Protein AF-A0A8C5LNJ8-F1 (afdb_monomer_lite)

Organism: NCBI:txid445787

Sequence (240 aa):
MEKDNDSFEIKPPVFTDPGDALIDHVSMTWKVVSGVGAGLENLGNTCYLNSTLQCLTYTPPLANYFRSKQHSQYCLQKDFCMLCLMQDHVLKTLTNSGKVIKPIHMLRQLKKIASHFTPGCQEDAHEFLRYTMEAMQTACMNGRDTLLKKIPRIKCKDTSDTLVKALELYTKPEILSGDNAYMCSSCNMKVTASKGLSIDSASNILTLCLSRFDIFTGGKVTKQGEGNQRQNMGEKTRLW

Foldseek 3Di:
DDDDPPPPPPDPDPPPDPVVVVVVPQDQDAPDDAAQFAQEDDPAQCVLVRVLLSVQLPRRSLVVVLVVCVCVVPQPDDPDALSVLSSVSSVNRRVHHPHYDYSVSCLVCVCVLPVPDDPNDHDHSVVSNLSSVQRNVCSVVVNDDDPSVPPDPDDQPDDDLDPVVVVVSQQDWDWQDDPRFDQDPVVRDGDIDTDGDDDPDDDSDDDDDDPQADPVPRDGNPDDRPPPPDPDDDDDDDDD

Secondary structure (DSSP, 8-state):
----------PPP----TTHHHHTT--SS-SS--S---EE---SSTHHHHHHHHHHHT-HHHHHHHHH-HHHHH---SS--HHHHHHHHHHHHHHSTT-EE--HHHHHTHHHH-TT--TTS---HHHHHHHHHHHHHHHHTTTPPPGGGG---PPP-S--SSHHHHHHHHHSPEEE-GGG-EEETTTTEEE-EEE----SS--SS-------B-TTT--B-------------S------

InterPro domains:
  IPR001394 Peptidase C19, ubiquitin carboxyl-terminal hydrolase [PF00443] (38-217)
  IPR018200 Ubiquitin specific protease, conserved site [PS00972] (39-54)
  IPR028889 Ubiquitin specific protease UPS, catalytic domain [PS50235] (38-240)
  IPR038765 Papain-like cysteine peptidase superfamily [SSF54001] (28-220)
  IPR050164 Ubiquitin carboxyl-terminal hydrolases [PTHR24006] (34-223)

Structure (mmCIF, N/CA/C/O backbone):
data_AF-A0A8C5LNJ8-F1
#
_entry.id   AF-A0A8C5LNJ8-F1
#
loop_
_atom_site.group_PDB
_atom_site.id
_atom_site.type_symbol
_atom_site.label_atom_id
_atom_site.label_alt_id
_atom_site.label_comp_id
_atom_site.label_asym_id
_atom_site.label_entity_id
_atom_site.label_seq_id
_atom_site.pdbx_PDB_ins_code
_atom_site.Cartn_x
_atom_site.Cartn_y
_atom_site.Cartn_z
_atom_site.occupancy
_atom_site.B_iso_or_equiv
_atom_site.auth_seq_id
_atom_site.auth_comp_id
_atom_site.auth_asym_id
_atom_site.auth_atom_id
_atom_site.pdbx_PDB_model_num
ATOM 1 N N . MET A 1 1 ? 43.773 -40.194 -25.994 1.00 38.22 1 MET A N 1
ATOM 2 C CA . MET A 1 1 ? 44.109 -38.917 -25.332 1.00 38.22 1 MET A CA 1
ATOM 3 C C . MET A 1 1 ? 42.847 -38.071 -25.378 1.00 38.22 1 MET A C 1
ATOM 5 O O . MET A 1 1 ? 42.721 -37.179 -26.204 1.00 38.22 1 MET A O 1
ATOM 9 N N . GLU A 1 2 ? 41.862 -38.479 -24.580 1.00 30.56 2 GLU A N 1
ATOM 10 C CA . GLU A 1 2 ? 40.616 -37.740 -24.377 1.00 30.56 2 GLU A CA 1
ATOM 11 C C . GLU A 1 2 ? 40.944 -36.533 -23.498 1.00 30.56 2 GLU A C 1
ATOM 13 O O . GLU A 1 2 ? 41.666 -36.664 -22.510 1.00 30.56 2 GLU A O 1
ATOM 18 N N . LYS A 1 3 ? 40.511 -35.344 -23.916 1.00 33.94 3 LYS A N 1
ATOM 19 C CA . LYS A 1 3 ? 40.552 -34.146 -23.082 1.00 33.94 3 LYS A CA 1
ATOM 20 C C . LYS A 1 3 ? 39.116 -33.814 -22.724 1.00 33.94 3 LYS A C 1
ATOM 22 O O . LYS A 1 3 ? 38.347 -33.414 -23.596 1.00 33.94 3 LYS A O 1
ATOM 27 N N . ASP A 1 4 ? 38.804 -34.019 -21.454 1.00 32.44 4 ASP A N 1
ATOM 28 C CA . ASP A 1 4 ? 37.567 -33.614 -20.808 1.00 32.44 4 ASP A CA 1
ATOM 29 C C . ASP A 1 4 ? 37.368 -32.102 -20.967 1.00 32.44 4 ASP A C 1
ATOM 31 O O . ASP A 1 4 ? 38.158 -31.293 -20.478 1.00 32.44 4 ASP A O 1
ATOM 35 N N . ASN A 1 5 ? 36.311 -31.720 -21.685 1.00 32.12 5 ASN A N 1
ATOM 36 C CA . ASN A 1 5 ? 35.760 -30.371 -21.653 1.00 32.12 5 ASN A CA 1
ATOM 37 C C . ASN A 1 5 ? 34.785 -30.324 -20.474 1.00 32.12 5 ASN A C 1
ATOM 39 O O . ASN A 1 5 ? 33.579 -30.498 -20.641 1.00 32.12 5 ASN A O 1
ATOM 43 N N . ASP A 1 6 ? 35.337 -30.145 -19.277 1.00 34.25 6 ASP A N 1
ATOM 44 C CA . ASP A 1 6 ? 34.557 -29.909 -18.068 1.00 34.25 6 ASP A CA 1
ATOM 45 C C . ASP A 1 6 ? 33.911 -28.520 -18.176 1.00 34.25 6 ASP A C 1
ATOM 47 O O . ASP A 1 6 ? 34.559 -27.472 -18.084 1.00 34.25 6 ASP A O 1
ATOM 51 N N . SER A 1 7 ? 32.619 -28.514 -18.491 1.00 33.41 7 SER A N 1
ATOM 52 C CA . SER A 1 7 ? 31.773 -27.333 -18.448 1.00 33.41 7 SER A CA 1
ATOM 53 C C . SER A 1 7 ? 31.731 -26.829 -17.010 1.00 33.41 7 SER A C 1
ATOM 55 O O . SER A 1 7 ? 31.054 -27.412 -16.167 1.00 33.41 7 SER A O 1
ATOM 57 N N . PHE A 1 8 ? 32.446 -25.734 -16.740 1.00 30.23 8 PHE A N 1
ATOM 58 C CA . PHE A 1 8 ? 32.350 -24.979 -15.493 1.00 30.23 8 PHE A CA 1
ATOM 59 C C . PHE A 1 8 ? 30.930 -24.410 -15.350 1.00 30.23 8 PHE A C 1
ATOM 61 O O . PHE A 1 8 ? 30.636 -23.270 -15.711 1.00 30.23 8 PHE A O 1
ATOM 68 N N . GLU A 1 9 ? 30.024 -25.233 -14.839 1.00 30.05 9 GLU A N 1
ATOM 69 C CA . GLU A 1 9 ? 28.709 -24.812 -14.396 1.00 30.05 9 GLU A CA 1
ATOM 70 C C . GLU A 1 9 ? 28.903 -24.099 -13.053 1.00 30.05 9 GLU A C 1
ATOM 72 O O . GLU A 1 9 ? 29.020 -24.713 -11.989 1.00 30.05 9 GLU A O 1
ATOM 77 N N . ILE A 1 10 ? 29.028 -22.771 -13.107 1.00 30.53 10 ILE A N 1
ATOM 78 C CA . ILE A 1 10 ? 29.039 -21.930 -11.910 1.00 30.53 10 ILE A CA 1
ATOM 79 C C . ILE A 1 10 ? 27.645 -22.045 -11.292 1.00 30.53 10 ILE A C 1
ATOM 81 O O . ILE A 1 10 ? 26.712 -21.354 -11.703 1.00 30.53 10 ILE A O 1
ATOM 85 N N . LYS A 1 11 ? 27.490 -22.944 -10.314 1.00 30.64 11 LYS A N 1
ATOM 86 C CA . LYS A 1 11 ? 26.277 -23.000 -9.498 1.00 30.64 11 LYS A CA 1
ATOM 87 C C . LYS A 1 11 ? 26.091 -21.632 -8.840 1.00 30.64 11 LYS A C 1
ATOM 89 O O . LYS A 1 11 ? 27.048 -21.130 -8.239 1.00 30.64 11 LYS A O 1
ATOM 94 N N . PRO A 1 12 ? 24.904 -21.011 -8.956 1.00 29.44 12 PRO A N 1
ATOM 95 C CA . PRO A 1 12 ? 24.665 -19.731 -8.317 1.00 29.44 12 PRO A CA 1
ATOM 96 C C . PRO A 1 12 ? 24.910 -19.878 -6.809 1.00 29.44 12 PRO A C 1
ATOM 98 O O . PRO A 1 12 ? 24.575 -20.920 -6.233 1.00 29.44 12 PRO A O 1
ATOM 101 N N . PRO A 1 13 ? 25.530 -18.879 -6.160 1.00 27.97 13 PRO A N 1
ATOM 102 C CA . PRO A 1 13 ? 25.713 -18.902 -4.719 1.00 27.97 13 PRO A CA 1
ATOM 103 C C . PRO A 1 13 ? 24.348 -19.061 -4.048 1.00 27.97 13 PRO A C 1
ATOM 105 O O . PRO A 1 13 ? 23.431 -18.275 -4.287 1.00 27.97 13 PRO A O 1
ATOM 108 N N . VAL A 1 14 ? 24.218 -20.084 -3.206 1.00 32.78 14 VAL A N 1
ATOM 109 C CA . VAL A 1 14 ? 23.071 -20.227 -2.311 1.00 32.78 14 VAL A CA 1
ATOM 110 C C . VAL A 1 14 ? 23.223 -19.151 -1.242 1.00 32.78 14 VAL A C 1
ATOM 112 O O . VAL A 1 14 ? 23.930 -19.328 -0.251 1.00 32.78 14 VAL A O 1
ATOM 115 N N . PHE A 1 15 ? 22.610 -17.997 -1.481 1.00 30.39 15 PHE A N 1
ATOM 116 C CA . PHE A 1 15 ? 22.401 -17.000 -0.446 1.00 30.39 15 PHE A CA 1
ATOM 117 C C . PHE A 1 15 ? 21.289 -17.520 0.463 1.00 30.39 15 PHE A C 1
ATOM 119 O O . PHE A 1 15 ? 20.116 -17.369 0.150 1.00 30.39 15 PHE A O 1
ATOM 126 N N . THR A 1 16 ? 21.643 -18.152 1.581 1.00 35.31 16 THR A N 1
ATOM 127 C CA . THR A 1 16 ? 20.705 -18.275 2.701 1.00 35.31 16 THR A CA 1
ATOM 128 C C . THR A 1 16 ? 20.578 -16.884 3.315 1.00 35.31 16 THR A C 1
ATOM 130 O O . THR A 1 16 ? 21.416 -16.483 4.130 1.00 35.31 16 THR A O 1
ATOM 133 N N . ASP A 1 17 ? 19.608 -16.102 2.848 1.00 36.66 17 ASP A N 1
ATOM 134 C CA . ASP A 1 17 ? 19.306 -14.801 3.431 1.00 36.66 17 ASP A CA 1
ATOM 135 C C . ASP A 1 17 ? 18.747 -15.047 4.849 1.00 36.66 17 ASP A C 1
ATOM 137 O O . ASP A 1 17 ? 17.836 -15.861 5.017 1.00 36.66 17 ASP A O 1
ATOM 141 N N . PRO A 1 18 ? 19.248 -14.373 5.901 1.00 38.81 18 PRO A N 1
ATOM 142 C CA . PRO A 1 18 ? 18.621 -14.378 7.225 1.00 38.81 18 PRO A CA 1
ATOM 143 C C . PRO A 1 18 ? 17.111 -14.060 7.212 1.00 38.81 18 PRO A C 1
ATOM 145 O O . P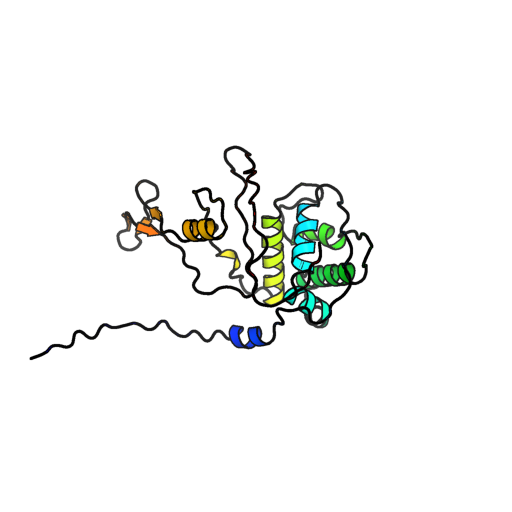RO A 1 18 ? 16.420 -14.344 8.191 1.00 38.81 18 PRO A O 1
ATOM 148 N N . GLY A 1 19 ? 16.595 -13.469 6.125 1.00 40.97 19 GLY A N 1
ATOM 149 C CA . GLY A 1 19 ? 15.167 -13.279 5.874 1.00 40.97 19 GLY A CA 1
ATOM 150 C C . GLY A 1 19 ? 14.346 -14.569 5.734 1.00 40.97 19 GLY A C 1
ATOM 151 O O . GLY A 1 19 ? 13.178 -14.561 6.126 1.00 40.97 19 GLY A O 1
ATOM 152 N N . ASP A 1 20 ? 14.931 -15.679 5.276 1.00 37.75 20 ASP A N 1
ATOM 153 C CA . ASP A 1 20 ? 14.206 -16.942 5.046 1.00 37.75 20 ASP A CA 1
ATOM 154 C C . ASP A 1 20 ? 13.693 -17.561 6.354 1.00 37.75 20 ASP A C 1
ATOM 156 O O . ASP A 1 20 ? 12.559 -18.033 6.428 1.00 37.75 20 ASP A O 1
ATOM 160 N N . ALA A 1 21 ? 14.460 -17.437 7.441 1.00 36.97 21 ALA A N 1
ATOM 161 C CA . ALA A 1 21 ? 14.041 -17.892 8.768 1.00 36.97 21 ALA A CA 1
ATOM 162 C C . ALA A 1 21 ? 12.907 -17.038 9.379 1.00 36.97 21 ALA A C 1
ATOM 164 O O . ALA A 1 21 ? 12.217 -17.483 10.296 1.00 36.97 21 ALA A O 1
ATOM 165 N N . LEU A 1 22 ? 12.693 -15.808 8.891 1.00 43.28 22 LEU A N 1
ATOM 166 C CA . LEU A 1 22 ? 11.587 -14.949 9.331 1.00 43.28 22 LEU A CA 1
ATOM 167 C C . LEU A 1 22 ? 10.290 -15.234 8.553 1.00 43.28 22 LEU A C 1
ATOM 169 O O . LEU A 1 22 ? 9.195 -14.995 9.070 1.00 43.28 22 LEU A O 1
ATOM 173 N N . ILE A 1 23 ? 10.412 -15.731 7.317 1.00 48.00 23 ILE A N 1
ATOM 174 C CA . ILE A 1 23 ? 9.300 -15.988 6.394 1.00 48.00 23 ILE A CA 1
ATOM 175 C C . ILE A 1 23 ? 8.434 -17.167 6.863 1.00 48.00 23 ILE A C 1
ATOM 177 O O . ILE A 1 23 ? 7.208 -17.069 6.783 1.00 48.00 23 ILE A O 1
ATOM 181 N N . ASP A 1 24 ? 9.027 -18.198 7.470 1.00 45.62 24 ASP A N 1
ATOM 182 C CA . ASP A 1 24 ? 8.304 -19.371 7.998 1.00 45.62 24 ASP A CA 1
ATOM 183 C C . ASP A 1 24 ? 7.312 -19.046 9.135 1.00 45.62 24 ASP A C 1
ATOM 185 O O . ASP A 1 24 ? 6.446 -19.851 9.484 1.00 45.62 24 ASP A O 1
ATOM 189 N N . HIS A 1 25 ? 7.373 -17.838 9.702 1.00 58.91 25 HIS A N 1
ATOM 190 C CA . HIS A 1 25 ? 6.452 -17.378 10.745 1.00 58.91 25 HIS A CA 1
ATOM 191 C C . HIS A 1 25 ? 5.321 -16.466 10.232 1.00 58.91 25 HIS A C 1
ATOM 193 O O . HIS A 1 25 ? 4.434 -16.074 11.009 1.00 58.91 25 HIS A O 1
ATOM 199 N N . VAL A 1 26 ? 5.302 -16.130 8.936 1.00 71.94 26 VAL A N 1
ATOM 200 C CA . VAL A 1 26 ? 4.279 -15.261 8.337 1.00 71.94 26 VAL A CA 1
ATOM 201 C C . VAL A 1 26 ? 3.094 -16.093 7.843 1.00 71.94 26 VAL A C 1
ATOM 203 O O . VAL A 1 26 ? 3.138 -16.759 6.816 1.00 71.94 26 VAL A O 1
ATOM 206 N N . SER A 1 27 ? 1.976 -16.016 8.567 1.00 83.81 27 SER A N 1
ATOM 207 C CA . SER A 1 27 ? 0.729 -16.679 8.166 1.00 83.81 27 SER A CA 1
ATOM 208 C C . SER A 1 27 ? 0.112 -16.002 6.945 1.00 83.81 27 SER A C 1
ATOM 210 O O . SER A 1 27 ? -0.412 -14.888 7.051 1.00 83.81 27 SER A O 1
ATOM 212 N N . MET A 1 28 ? 0.115 -16.718 5.820 1.00 87.19 28 MET A N 1
ATOM 213 C CA . MET A 1 28 ? -0.498 -16.307 4.550 1.00 87.19 28 MET A CA 1
ATOM 214 C C . MET A 1 28 ? -2.028 -16.342 4.555 1.00 87.19 28 MET A C 1
ATOM 216 O O . MET A 1 28 ? -2.670 -15.722 3.712 1.00 87.19 28 MET A O 1
ATOM 220 N N . THR A 1 29 ? -2.618 -17.014 5.541 1.00 88.25 29 THR A N 1
ATOM 221 C CA . THR A 1 29 ? -4.064 -17.123 5.743 1.00 88.25 29 THR A CA 1
ATOM 222 C C . THR A 1 29 ? -4.525 -16.288 6.937 1.00 88.25 29 THR A C 1
ATOM 224 O O . THR A 1 29 ? -3.725 -15.894 7.792 1.00 88.25 29 THR A O 1
ATOM 227 N N . TRP A 1 30 ? -5.826 -16.003 7.014 1.00 89.31 30 TRP A N 1
ATOM 228 C CA . TRP A 1 30 ? -6.428 -15.316 8.159 1.00 89.31 30 TRP A CA 1
ATOM 229 C C . TRP A 1 30 ? -6.298 -16.161 9.430 1.00 89.31 30 TRP A C 1
ATOM 231 O O . TRP A 1 30 ? -6.835 -17.263 9.490 1.00 89.31 30 TRP A O 1
ATOM 241 N N . LYS A 1 31 ? -5.646 -15.628 10.474 1.00 88.56 31 LYS A N 1
ATOM 242 C CA . LYS A 1 31 ? -5.614 -16.286 11.796 1.00 88.56 31 LYS A CA 1
ATOM 243 C C . LYS A 1 31 ? -6.944 -16.152 12.537 1.00 88.56 31 LYS A C 1
ATOM 245 O O . LYS A 1 31 ? -7.309 -17.011 13.328 1.00 88.56 31 LYS A O 1
ATOM 250 N N . VAL A 1 32 ? -7.649 -15.047 12.299 1.00 85.31 32 VAL A N 1
ATOM 251 C CA . VAL A 1 32 ? -8.973 -14.764 12.858 1.00 85.31 32 VAL A CA 1
ATOM 252 C C . VAL A 1 32 ? -9.842 -14.224 11.735 1.00 85.31 32 VAL A C 1
ATOM 254 O O . VAL A 1 32 ? -9.528 -13.182 11.162 1.00 85.31 32 VAL A O 1
ATOM 257 N N . VAL A 1 33 ? -10.934 -14.925 11.440 1.00 80.44 33 VAL A N 1
ATOM 258 C CA . VAL A 1 33 ? -11.936 -14.481 10.469 1.00 80.44 33 VAL A CA 1
ATOM 259 C C . VAL A 1 33 ? -12.966 -13.626 11.202 1.00 80.44 33 VAL A C 1
ATOM 261 O O . VAL A 1 33 ? -13.564 -14.063 12.183 1.00 80.44 33 VAL A O 1
ATOM 264 N N . SER A 1 34 ? -13.159 -12.392 10.745 1.00 78.69 34 SER A N 1
ATOM 265 C CA . SER A 1 34 ? -14.222 -11.498 11.211 1.00 78.69 34 SER A CA 1
ATOM 266 C C . SER A 1 34 ? -15.187 -11.189 10.071 1.00 78.69 34 SER A C 1
ATOM 268 O O . SER A 1 34 ? -14.873 -11.423 8.906 1.00 78.69 34 SER A O 1
ATOM 270 N N . GLY A 1 35 ? -16.355 -10.631 10.400 1.00 83.19 35 GLY A N 1
ATOM 271 C CA . GLY A 1 35 ? -17.238 -10.057 9.384 1.00 83.19 35 GLY A CA 1
ATOM 272 C C . GLY A 1 35 ? -16.542 -8.954 8.577 1.00 83.19 35 GLY A C 1
ATOM 273 O O . GLY A 1 35 ? -15.486 -8.452 8.977 1.00 83.19 35 GLY A O 1
ATOM 274 N N . VAL A 1 36 ? -17.153 -8.574 7.452 1.00 89.62 36 VAL A N 1
ATOM 275 C CA . VAL A 1 36 ? -16.665 -7.483 6.597 1.00 89.62 36 VAL A CA 1
ATOM 276 C C . VAL A 1 36 ? -16.499 -6.219 7.443 1.00 89.62 36 VAL A C 1
ATOM 278 O O . VAL A 1 36 ? -17.442 -5.757 8.081 1.00 89.62 36 VAL A O 1
ATOM 281 N N . GLY A 1 37 ? -15.280 -5.689 7.483 1.00 92.81 37 GLY A N 1
ATOM 282 C CA . GLY A 1 37 ? -14.944 -4.462 8.193 1.00 92.81 37 GLY A CA 1
ATOM 283 C C . GLY A 1 37 ? -15.639 -3.228 7.614 1.00 92.81 37 GLY A C 1
ATOM 284 O O 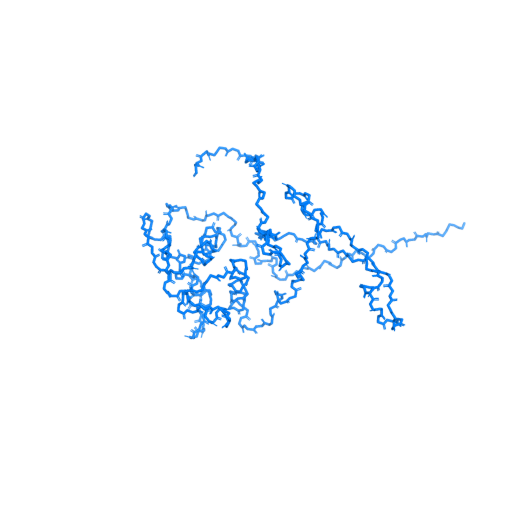. GLY A 1 37 ? -16.393 -3.291 6.645 1.00 92.81 37 GLY A O 1
ATOM 285 N N . ALA A 1 38 ? -15.377 -2.079 8.226 1.00 97.19 38 ALA A N 1
ATOM 286 C CA . ALA A 1 38 ? -16.004 -0.819 7.856 1.00 97.19 38 ALA A CA 1
ATOM 287 C C . ALA A 1 38 ? -15.705 -0.388 6.408 1.00 97.19 38 ALA A C 1
ATOM 289 O O . ALA A 1 38 ? -14.592 -0.552 5.900 1.00 97.19 38 ALA A O 1
ATOM 290 N N . GLY A 1 39 ? -16.677 0.272 5.777 1.00 97.44 39 GLY A N 1
ATOM 291 C CA . GLY A 1 39 ? -16.437 1.102 4.598 1.00 97.44 39 GLY A CA 1
ATOM 292 C C . GLY A 1 39 ? -15.651 2.370 4.956 1.00 97.44 39 GLY A C 1
ATOM 293 O O . GLY A 1 39 ? -15.634 2.794 6.113 1.00 97.44 39 GLY A O 1
ATOM 294 N N . LEU A 1 40 ? -15.014 2.999 3.963 1.00 98.06 40 LEU A N 1
ATOM 295 C CA . LEU A 1 40 ? -14.292 4.264 4.147 1.00 98.06 40 LEU A CA 1
ATOM 296 C C . LEU A 1 40 ? -15.018 5.400 3.438 1.00 98.06 40 LEU A C 1
ATOM 298 O O . LEU A 1 40 ? -15.268 5.326 2.234 1.00 98.06 40 LEU A O 1
ATOM 302 N N . GLU A 1 41 ? -15.317 6.462 4.180 1.00 97.56 41 GLU A N 1
ATOM 303 C CA . GLU A 1 41 ? -15.933 7.664 3.622 1.00 97.56 41 GLU A CA 1
ATOM 304 C C . GLU A 1 41 ? -14.967 8.367 2.663 1.00 97.56 41 GLU A C 1
ATOM 306 O O . GLU A 1 41 ? -13.769 8.485 2.937 1.00 97.56 41 GLU A O 1
ATOM 311 N N . ASN A 1 42 ? -15.476 8.827 1.520 1.00 95.88 42 ASN A N 1
ATOM 312 C CA . ASN A 1 42 ? -14.710 9.662 0.603 1.00 95.88 42 ASN A CA 1
ATOM 313 C C . ASN A 1 42 ? -14.771 11.113 1.091 1.00 95.88 42 ASN A C 1
ATOM 315 O O . ASN A 1 42 ? -15.843 11.709 1.123 1.00 95.88 42 ASN A O 1
ATOM 319 N N . LEU A 1 43 ? -13.626 11.675 1.473 1.00 93.56 43 LEU A N 1
ATOM 320 C CA . LEU A 1 43 ? -13.524 13.000 2.094 1.00 93.56 43 LEU A CA 1
ATOM 321 C C . LEU A 1 43 ? -13.053 14.070 1.095 1.00 93.56 43 LEU A C 1
ATOM 323 O O . LEU A 1 43 ? -12.342 15.000 1.467 1.00 93.56 43 LEU A O 1
ATOM 327 N N . GLY A 1 44 ? -13.443 13.914 -0.174 1.00 90.44 44 GLY A N 1
ATOM 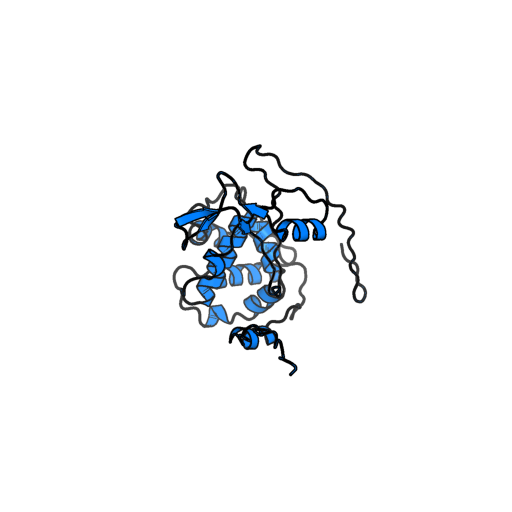328 C CA . GLY A 1 44 ? -13.029 14.767 -1.288 1.00 90.44 44 GLY A CA 1
ATOM 329 C C . GLY A 1 44 ? -11.819 14.185 -2.013 1.00 90.44 44 GLY A C 1
ATOM 330 O O . GLY A 1 44 ? -10.687 14.313 -1.558 1.00 90.44 44 GLY A O 1
ATOM 331 N N . ASN A 1 45 ? -12.066 13.526 -3.147 1.00 93.00 45 ASN A N 1
ATOM 332 C CA . ASN A 1 45 ? -11.049 12.886 -3.991 1.00 93.00 45 ASN A CA 1
ATOM 333 C C . ASN A 1 45 ? -10.153 11.850 -3.283 1.00 93.00 45 ASN A C 1
ATOM 335 O O . ASN A 1 45 ? -9.112 11.474 -3.809 1.00 93.00 45 ASN A O 1
ATOM 339 N N . THR A 1 46 ? -10.573 11.288 -2.144 1.00 95.38 46 THR A N 1
ATOM 340 C CA . THR A 1 46 ? -9.763 10.322 -1.373 1.00 95.38 46 THR A CA 1
ATOM 341 C C . THR A 1 46 ? -9.974 8.868 -1.802 1.00 95.38 46 THR A C 1
ATOM 343 O O . THR A 1 46 ? -9.591 7.945 -1.086 1.00 95.38 46 THR A O 1
ATOM 346 N N . CYS A 1 47 ? -10.600 8.624 -2.957 1.00 95.62 47 CYS A N 1
ATOM 347 C CA . CYS A 1 47 ? -10.905 7.268 -3.418 1.00 95.62 47 CYS A CA 1
ATOM 348 C C . CYS A 1 47 ? -9.646 6.422 -3.670 1.00 95.62 47 CYS A C 1
ATOM 350 O O . CYS A 1 47 ? -9.657 5.245 -3.324 1.00 95.62 47 CYS A O 1
ATOM 352 N N . TYR A 1 48 ? -8.558 7.025 -4.170 1.00 95.56 48 TYR A N 1
ATOM 353 C CA . TYR A 1 48 ? -7.263 6.360 -4.380 1.00 95.56 48 TYR A CA 1
ATOM 354 C C . TYR A 1 48 ? -6.669 5.824 -3.067 1.00 95.56 48 TYR A C 1
ATOM 356 O O . TYR A 1 48 ? -6.121 4.721 -3.015 1.00 95.56 48 TYR A O 1
ATOM 364 N N . LEU A 1 49 ? -6.823 6.594 -1.986 1.00 95.94 49 LEU A N 1
ATOM 365 C CA . LEU A 1 49 ? -6.405 6.229 -0.641 1.00 95.94 49 LEU A CA 1
ATOM 366 C C . LEU A 1 49 ? -7.331 5.145 -0.097 1.00 95.94 49 LEU A C 1
ATOM 368 O O . LEU A 1 49 ? -6.854 4.107 0.349 1.00 95.94 49 LEU A O 1
ATOM 372 N N . ASN A 1 50 ? -8.650 5.343 -0.188 1.00 97.50 50 ASN A N 1
ATOM 373 C CA . ASN A 1 50 ? -9.633 4.406 0.351 1.00 97.50 50 ASN A CA 1
ATOM 374 C C . ASN A 1 50 ? -9.501 3.014 -0.284 1.00 97.50 50 ASN A C 1
ATOM 376 O O . ASN A 1 50 ? -9.475 2.020 0.439 1.00 97.50 50 ASN A O 1
ATOM 380 N N . 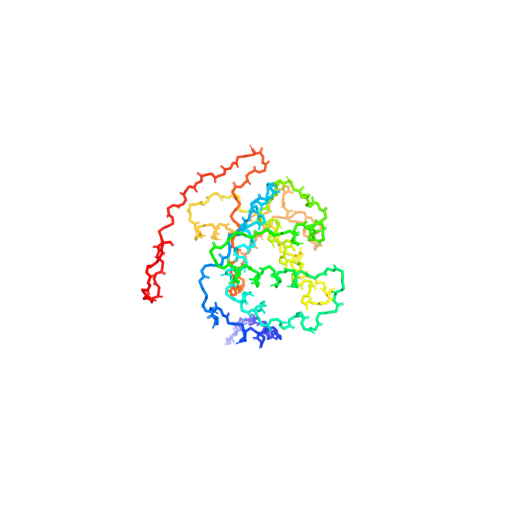SER A 1 51 ? -9.375 2.932 -1.613 1.00 96.88 51 SER A N 1
ATOM 381 C CA . SER A 1 51 ? -9.200 1.655 -2.312 1.00 96.88 51 SER A CA 1
ATOM 382 C C . SER A 1 51 ? -7.906 0.961 -1.895 1.00 96.88 51 SER A C 1
ATOM 384 O O . SER A 1 51 ? -7.909 -0.232 -1.608 1.00 96.88 51 SER A O 1
ATOM 386 N N . THR A 1 52 ? -6.809 1.714 -1.794 1.00 97.06 52 THR A N 1
ATOM 387 C CA . THR A 1 52 ? -5.503 1.169 -1.405 1.00 97.06 52 THR A CA 1
ATOM 388 C C . THR A 1 52 ? -5.508 0.657 0.033 1.00 97.06 52 THR A C 1
ATOM 390 O O . THR A 1 52 ? -5.036 -0.447 0.301 1.00 97.06 52 THR A O 1
ATOM 393 N N . LEU A 1 53 ? -6.081 1.425 0.963 1.00 97.44 53 LEU A N 1
ATOM 394 C CA . LEU A 1 53 ? -6.183 1.030 2.366 1.00 97.44 53 LEU A CA 1
ATOM 395 C C . LEU A 1 53 ? -7.050 -0.212 2.563 1.00 97.44 53 LEU A C 1
ATOM 397 O O . LEU A 1 53 ? -6.691 -1.068 3.369 1.00 97.44 53 LEU A O 1
ATOM 401 N N . GLN A 1 54 ? -8.151 -0.345 1.819 1.00 96.81 54 GLN A N 1
ATOM 402 C CA . GLN A 1 54 ? -8.971 -1.557 1.862 1.00 96.81 54 GLN A CA 1
ATOM 403 C C . GLN A 1 54 ? -8.187 -2.774 1.350 1.00 96.81 54 GLN A C 1
ATOM 405 O O . GLN A 1 54 ? -8.154 -3.797 2.033 1.00 96.81 54 GLN A O 1
ATOM 410 N N . CYS A 1 55 ? -7.466 -2.658 0.227 1.00 96.38 55 CYS A N 1
ATOM 411 C CA . CYS A 1 55 ? -6.612 -3.741 -0.278 1.00 96.38 55 CYS A CA 1
ATOM 412 C C . CYS A 1 55 ? -5.564 -4.190 0.757 1.00 96.38 55 CYS A C 1
ATOM 414 O O . CYS A 1 55 ? -5.403 -5.386 1.006 1.00 96.38 55 CYS A O 1
ATOM 416 N N . LEU A 1 56 ? -4.882 -3.241 1.405 1.00 95.75 56 LEU A N 1
ATOM 417 C CA . LEU A 1 56 ? -3.893 -3.546 2.443 1.00 95.75 56 LEU A CA 1
ATOM 418 C C . LEU A 1 56 ? -4.537 -4.144 3.704 1.00 95.75 56 LEU A C 1
ATOM 420 O O . LEU A 1 56 ? -3.991 -5.080 4.284 1.00 95.75 56 LEU A O 1
ATOM 424 N N . THR A 1 57 ? -5.707 -3.644 4.109 1.00 95.75 57 THR A N 1
ATOM 425 C CA . THR A 1 57 ? -6.449 -4.133 5.285 1.00 95.75 57 THR A CA 1
ATOM 426 C C . THR A 1 57 ? -6.871 -5.589 5.134 1.00 95.75 57 THR A C 1
ATOM 428 O O . THR A 1 57 ? -6.821 -6.338 6.107 1.00 95.75 57 THR A O 1
ATOM 431 N N . TYR A 1 58 ? -7.250 -6.007 3.925 1.00 94.56 58 TYR A N 1
ATOM 432 C CA . TYR A 1 58 ? -7.677 -7.378 3.641 1.00 94.56 58 TYR A CA 1
ATOM 433 C C . TYR A 1 58 ? -6.562 -8.283 3.110 1.00 94.56 58 TYR A C 1
ATOM 435 O O . TYR A 1 58 ? -6.832 -9.397 2.668 1.00 94.56 58 TYR A O 1
ATOM 443 N N . THR A 1 59 ? -5.306 -7.845 3.195 1.00 93.06 59 THR A N 1
ATOM 444 C CA . THR A 1 59 ? -4.143 -8.699 2.942 1.00 93.06 59 THR A CA 1
ATOM 445 C C . THR A 1 59 ? -3.831 -9.504 4.217 1.00 93.06 59 THR A C 1
ATOM 447 O O . THR A 1 59 ? -3.355 -8.908 5.188 1.00 93.06 59 THR A O 1
ATOM 450 N N . PRO A 1 60 ? -4.067 -10.835 4.269 1.00 91.50 60 PRO A N 1
ATOM 451 C CA . PRO A 1 60 ? -4.082 -11.580 5.534 1.00 91.50 60 PRO A CA 1
ATOM 452 C C . PRO A 1 60 ? -2.780 -11.493 6.349 1.00 91.50 60 PRO A C 1
ATOM 454 O O . PRO A 1 60 ? -2.872 -11.241 7.552 1.00 91.50 60 PRO A O 1
ATOM 457 N N . PRO A 1 61 ? -1.571 -11.594 5.754 1.00 90.44 61 PRO A N 1
ATOM 458 C CA . PRO A 1 61 ? -0.318 -11.365 6.479 1.00 90.44 61 PRO A CA 1
ATOM 459 C C . PRO A 1 61 ? -0.245 -10.018 7.198 1.00 90.44 61 PRO A C 1
ATOM 461 O O . PRO A 1 61 ? 0.114 -9.963 8.375 1.00 90.44 61 PRO A O 1
ATOM 464 N N . LEU A 1 62 ? -0.631 -8.933 6.518 1.00 92.12 62 LEU A N 1
ATOM 465 C CA . LEU A 1 62 ? -0.626 -7.587 7.091 1.00 92.12 62 LEU A CA 1
ATOM 466 C C . LEU A 1 62 ? -1.688 -7.453 8.179 1.00 92.12 62 LEU A C 1
ATOM 468 O O . LEU A 1 62 ? -1.407 -6.933 9.256 1.00 92.12 62 LEU A O 1
ATOM 472 N N . ALA A 1 63 ? -2.893 -7.965 7.934 1.00 93.19 63 ALA A N 1
ATOM 473 C CA . ALA A 1 63 ? -3.974 -7.929 8.908 1.00 93.19 63 ALA A CA 1
ATOM 474 C C . ALA A 1 63 ? -3.606 -8.686 10.194 1.00 93.19 63 ALA A C 1
ATOM 476 O O . ALA A 1 63 ? -3.789 -8.170 11.298 1.00 93.19 63 ALA A O 1
ATOM 477 N N . ASN A 1 64 ? -3.023 -9.880 10.055 1.00 92.94 64 ASN A N 1
ATOM 478 C CA . ASN A 1 64 ? -2.513 -10.679 11.165 1.00 92.94 64 ASN A CA 1
ATOM 479 C C . ASN A 1 64 ? -1.420 -9.930 11.940 1.00 92.94 64 ASN A C 1
ATOM 481 O O . ASN A 1 64 ? -1.450 -9.902 13.172 1.00 92.94 64 ASN A O 1
ATOM 485 N N . TYR A 1 65 ? -0.476 -9.312 11.224 1.00 92.12 65 TYR A N 1
ATOM 486 C CA . TYR A 1 65 ? 0.610 -8.539 11.818 1.00 92.12 65 TYR A CA 1
ATOM 487 C C . TYR A 1 65 ? 0.090 -7.330 12.604 1.00 92.12 65 TYR A C 1
ATOM 489 O O . TYR A 1 65 ? 0.387 -7.178 13.784 1.00 92.12 65 TYR A O 1
ATOM 497 N N . PHE A 1 66 ? -0.759 -6.497 12.003 1.00 94.31 66 PHE A N 1
ATOM 498 C CA . PHE A 1 66 ? -1.300 -5.321 12.684 1.00 94.31 66 PHE A CA 1
ATOM 499 C C . PHE A 1 66 ? -2.211 -5.691 13.860 1.00 94.31 66 PHE A C 1
ATOM 501 O O . PHE A 1 66 ? -2.241 -4.992 14.876 1.00 94.31 66 PHE A O 1
ATOM 508 N N . ARG A 1 67 ? -2.910 -6.827 13.785 1.00 92.31 67 ARG A N 1
ATOM 509 C CA . ARG A 1 67 ? -3.718 -7.322 14.902 1.00 92.31 67 ARG A CA 1
ATOM 510 C C . ARG A 1 67 ? -2.877 -7.800 16.086 1.00 92.31 67 ARG A C 1
ATOM 512 O O . ARG A 1 67 ? -3.344 -7.682 17.217 1.00 92.31 67 ARG A O 1
ATOM 519 N N . SER A 1 68 ? -1.653 -8.285 15.855 1.00 91.00 68 SER A N 1
ATOM 520 C CA . SER A 1 68 ? -0.748 -8.720 16.931 1.00 91.00 68 SER A CA 1
ATOM 521 C C . SER A 1 68 ? -0.261 -7.558 17.805 1.00 91.00 68 SER A C 1
ATOM 523 O O . SER A 1 68 ? 0.145 -7.778 18.943 1.00 91.00 68 SER A O 1
ATOM 525 N N . LYS A 1 69 ? -0.312 -6.321 17.285 1.00 91.44 69 LYS A N 1
ATOM 526 C CA . LYS A 1 69 ? 0.174 -5.088 17.927 1.00 91.44 69 LYS A CA 1
ATOM 527 C C . LYS A 1 69 ? 1.663 -5.087 18.295 1.00 91.44 69 LYS A C 1
ATOM 529 O O . LYS A 1 69 ? 2.109 -4.154 18.966 1.00 91.44 69 LYS A O 1
ATOM 534 N N . GLN A 1 70 ? 2.436 -6.071 17.830 1.00 86.75 70 GLN A N 1
ATOM 535 C CA . GLN A 1 70 ? 3.843 -6.253 18.201 1.00 86.75 70 GLN A CA 1
ATOM 536 C C . GLN A 1 70 ? 4.689 -5.009 17.917 1.00 86.75 70 GLN A C 1
ATOM 538 O O . GLN A 1 70 ? 5.451 -4.585 18.776 1.00 86.75 70 GLN A O 1
ATOM 543 N N . HIS A 1 71 ? 4.515 -4.368 16.757 1.00 88.50 71 HIS A N 1
ATOM 544 C CA . HIS A 1 71 ? 5.264 -3.152 16.436 1.00 88.50 71 HIS A CA 1
ATOM 545 C C . HIS A 1 71 ? 4.979 -2.016 17.423 1.00 88.50 71 HIS A C 1
ATOM 547 O O . HIS A 1 71 ? 5.898 -1.440 17.996 1.00 88.50 71 HIS A O 1
ATOM 553 N N . SER A 1 72 ? 3.699 -1.703 17.647 1.00 90.50 72 SER A N 1
ATOM 554 C CA . SER A 1 72 ? 3.305 -0.564 18.484 1.00 90.50 72 SER A CA 1
ATOM 555 C C . SER A 1 72 ? 3.750 -0.673 19.944 1.00 90.50 72 SER A C 1
ATOM 557 O O . SER A 1 72 ? 3.916 0.355 20.590 1.00 90.50 72 SER A O 1
ATOM 559 N N . GLN A 1 73 ? 3.971 -1.890 20.455 1.00 89.50 73 GLN A N 1
ATOM 560 C CA . GLN A 1 73 ? 4.457 -2.112 21.821 1.00 89.50 73 GLN A CA 1
ATOM 561 C C . GLN A 1 73 ? 5.899 -1.630 22.024 1.00 89.50 73 GLN A C 1
ATOM 563 O O . GLN A 1 73 ? 6.249 -1.214 23.124 1.00 89.50 73 GLN A O 1
ATOM 568 N N . TYR A 1 74 ? 6.717 -1.659 20.968 1.00 87.25 74 TYR A N 1
ATOM 569 C CA . TYR A 1 74 ? 8.147 -1.336 21.027 1.00 87.25 74 TYR A CA 1
ATOM 570 C C . TYR A 1 74 ? 8.540 -0.181 20.094 1.00 87.25 74 TYR A C 1
ATOM 572 O O . TYR A 1 74 ? 9.722 0.119 19.929 1.00 87.25 74 TYR A O 1
ATOM 580 N N . CYS A 1 75 ? 7.567 0.475 19.458 1.00 87.69 75 CYS A N 1
ATOM 581 C CA . CYS A 1 75 ? 7.817 1.563 18.522 1.00 87.69 75 CYS A CA 1
ATOM 582 C C . CYS A 1 75 ? 8.367 2.798 19.250 1.00 87.69 75 CYS A C 1
ATOM 584 O O . CYS A 1 75 ? 7.696 3.389 20.094 1.00 87.69 75 CYS A O 1
ATOM 586 N N . LEU A 1 76 ? 9.565 3.239 18.857 1.00 87.81 76 LEU A N 1
ATOM 587 C CA . LEU A 1 76 ? 10.223 4.432 19.407 1.00 87.81 76 LEU A CA 1
ATOM 588 C C . LEU A 1 76 ? 10.003 5.700 18.562 1.00 87.81 76 LEU A C 1
ATOM 590 O O . LEU A 1 76 ? 10.416 6.791 18.958 1.00 87.81 76 LEU A O 1
ATOM 594 N N . GLN A 1 77 ? 9.369 5.578 17.392 1.00 86.94 77 GLN A N 1
ATOM 595 C CA . GLN A 1 77 ? 9.103 6.711 16.504 1.00 86.94 77 GLN A CA 1
ATOM 596 C C . GLN A 1 77 ? 8.008 7.607 17.098 1.00 86.94 77 GLN A C 1
ATOM 598 O O . GLN A 1 77 ? 6.864 7.183 17.250 1.00 86.94 77 GLN A O 1
ATOM 603 N N . LYS A 1 78 ? 8.365 8.853 17.435 1.00 82.12 78 LYS A N 1
ATOM 604 C CA . LYS A 1 78 ? 7.469 9.792 18.135 1.00 82.12 78 LYS A CA 1
ATOM 605 C C . LYS A 1 78 ? 6.586 10.634 17.212 1.00 82.12 78 LYS A C 1
ATOM 607 O O . LYS A 1 78 ? 5.482 10.985 17.605 1.00 82.12 78 LYS A O 1
ATOM 612 N N . ASP A 1 79 ? 7.069 10.977 16.019 1.00 88.19 79 ASP A N 1
ATOM 613 C CA . ASP A 1 79 ? 6.388 11.940 15.140 1.00 88.19 79 ASP A CA 1
ATOM 614 C C . ASP A 1 79 ? 5.569 11.276 14.017 1.00 88.19 79 ASP A C 1
ATOM 616 O O . ASP A 1 79 ? 4.426 11.653 13.746 1.00 88.19 79 ASP A O 1
ATOM 620 N N . PHE A 1 80 ? 6.133 10.270 13.351 1.00 93.25 80 PHE A N 1
ATOM 621 C CA . PHE A 1 80 ? 5.455 9.521 12.299 1.00 93.25 80 PHE A CA 1
ATOM 622 C C . PHE A 1 80 ? 5.990 8.102 12.239 1.00 93.25 80 PHE A C 1
ATOM 624 O O . PHE A 1 80 ? 7.194 7.905 12.118 1.00 93.25 80 PHE A O 1
ATOM 631 N N . CYS A 1 81 ? 5.071 7.141 12.290 1.00 94.50 81 CYS A N 1
ATOM 632 C CA . CYS A 1 81 ? 5.344 5.747 12.000 1.00 94.50 81 CYS A CA 1
ATOM 633 C C . CYS A 1 81 ? 4.224 5.193 11.132 1.00 94.50 81 CYS A C 1
ATOM 635 O O . CYS A 1 81 ? 3.070 5.117 11.568 1.00 94.50 81 CYS A O 1
ATOM 637 N N . MET A 1 82 ? 4.568 4.775 9.915 1.00 95.50 82 MET A N 1
ATOM 638 C CA . MET A 1 82 ? 3.577 4.245 8.986 1.00 95.50 82 MET A CA 1
ATOM 639 C C . MET A 1 82 ? 2.982 2.920 9.471 1.00 95.50 82 MET A C 1
ATOM 641 O O . MET A 1 82 ? 1.792 2.685 9.283 1.00 95.50 82 MET A O 1
ATOM 645 N N . LEU A 1 83 ? 3.764 2.080 10.157 1.00 94.81 83 LEU A N 1
ATOM 646 C CA . LEU A 1 83 ? 3.256 0.832 10.731 1.00 94.81 83 LEU A CA 1
ATOM 647 C C . LEU A 1 83 ? 2.240 1.101 11.842 1.00 94.81 83 LEU A C 1
ATOM 649 O O . LEU A 1 83 ? 1.186 0.478 11.847 1.00 94.81 83 LEU A O 1
ATOM 653 N N . CYS A 1 84 ? 2.494 2.058 12.740 1.00 95.94 84 CYS A N 1
ATOM 654 C CA . CYS A 1 84 ? 1.516 2.457 13.759 1.00 95.94 84 CYS A CA 1
ATOM 655 C C . CYS A 1 84 ? 0.253 3.065 13.136 1.00 95.94 84 CYS A C 1
ATOM 657 O O . CYS A 1 84 ? -0.856 2.764 13.577 1.00 95.94 84 CYS A O 1
ATOM 659 N N . LEU A 1 85 ? 0.409 3.891 12.097 1.00 97.38 85 LEU A N 1
ATOM 660 C CA . LEU A 1 85 ? -0.711 4.510 11.389 1.00 97.38 85 LEU A CA 1
ATOM 661 C C . LEU A 1 85 ? -1.590 3.465 10.683 1.00 97.38 85 LEU A C 1
ATOM 663 O O . LEU A 1 85 ? -2.816 3.502 10.802 1.00 97.38 85 LEU A O 1
ATOM 667 N N . MET A 1 86 ? -0.969 2.502 10.000 1.00 97.81 86 MET A N 1
ATOM 668 C CA . MET A 1 86 ? -1.664 1.373 9.382 1.00 97.81 86 MET A CA 1
ATOM 669 C C . MET A 1 86 ? -2.283 0.442 10.423 1.00 97.81 86 MET A C 1
ATOM 671 O O . MET A 1 86 ? -3.409 -0.008 10.234 1.00 97.81 86 MET A O 1
ATOM 675 N N . GLN A 1 87 ? -1.608 0.204 11.550 1.00 97.06 87 GLN A N 1
ATOM 676 C CA . GLN A 1 87 ? -2.150 -0.598 12.642 1.00 97.06 87 GLN A CA 1
ATOM 677 C C . GLN A 1 87 ? -3.451 -0.002 13.188 1.00 97.06 87 GLN A C 1
ATOM 679 O O . GLN A 1 87 ? -4.448 -0.710 13.323 1.00 97.06 87 GLN A O 1
ATOM 684 N N . ASP A 1 88 ? -3.451 1.303 13.477 1.00 97.00 88 ASP A N 1
ATOM 685 C CA . ASP A 1 88 ? -4.639 2.036 13.922 1.00 97.00 88 ASP A CA 1
ATOM 686 C C . ASP A 1 88 ? -5.774 1.928 12.895 1.00 97.00 88 ASP A C 1
ATOM 688 O O . ASP A 1 88 ? -6.911 1.619 13.258 1.00 97.00 88 ASP A O 1
ATOM 692 N N . HIS A 1 89 ? -5.461 2.107 11.607 1.00 97.75 89 HIS A N 1
ATOM 693 C CA . HIS A 1 89 ? -6.431 1.968 10.524 1.00 97.75 89 HIS A CA 1
ATOM 694 C C . HIS A 1 89 ? -7.044 0.562 10.462 1.00 97.75 89 HIS A C 1
ATOM 696 O O . HIS A 1 89 ? -8.264 0.427 10.530 1.00 97.75 89 HIS A O 1
ATOM 702 N N . VAL A 1 90 ? -6.218 -0.484 10.376 1.00 96.94 90 VAL A N 1
ATOM 703 C CA . VAL A 1 90 ? -6.672 -1.876 10.229 1.00 96.94 90 VAL A CA 1
ATOM 704 C C . VAL A 1 90 ? -7.537 -2.294 11.413 1.00 96.94 90 VAL A C 1
ATOM 706 O O . VAL A 1 90 ? -8.617 -2.857 11.228 1.00 96.94 90 VAL A O 1
ATOM 709 N N . LEU A 1 91 ? -7.109 -1.975 12.638 1.00 96.19 91 LEU A N 1
ATOM 710 C CA . LEU A 1 91 ? -7.881 -2.290 13.838 1.00 96.19 91 LEU A CA 1
ATOM 711 C C . LEU A 1 91 ? -9.231 -1.572 13.847 1.00 96.19 91 LEU A C 1
ATOM 713 O O . LEU A 1 91 ? -10.247 -2.206 14.131 1.00 96.19 91 LEU A O 1
ATOM 717 N N . LYS A 1 92 ? -9.273 -0.278 13.510 1.00 96.75 92 LYS A N 1
ATOM 718 C CA . LYS A 1 92 ? -10.527 0.483 13.408 1.00 96.75 92 LYS A CA 1
ATOM 719 C C . LYS A 1 92 ? -11.457 -0.082 12.341 1.00 96.75 92 LYS A C 1
ATOM 721 O O . LYS A 1 92 ? -12.639 -0.261 12.627 1.00 96.75 92 LYS A O 1
ATOM 726 N N . THR A 1 93 ? -10.943 -0.399 11.155 1.00 96.81 93 THR A N 1
ATOM 727 C CA . THR A 1 93 ? -11.740 -0.953 10.054 1.00 96.81 93 THR A CA 1
ATOM 728 C C . THR A 1 93 ? -12.350 -2.294 10.447 1.00 96.81 93 THR A C 1
ATOM 730 O O . THR A 1 93 ? -13.567 -2.457 10.386 1.00 96.81 93 THR A O 1
ATOM 733 N N . LEU A 1 94 ? -11.539 -3.236 10.933 1.00 95.06 94 LEU A N 1
ATOM 734 C CA . LEU A 1 94 ? -12.002 -4.590 11.255 1.00 95.06 94 LEU A CA 1
ATOM 735 C C . LEU A 1 94 ? -12.903 -4.657 12.502 1.00 95.06 94 LEU A C 1
ATOM 737 O O . LEU A 1 94 ? -13.659 -5.612 12.654 1.00 95.06 94 LEU A O 1
ATOM 741 N N . THR A 1 95 ? -12.855 -3.666 13.399 1.00 94.62 95 THR A N 1
ATOM 742 C CA . THR A 1 95 ? -13.717 -3.624 14.602 1.00 94.62 95 THR A CA 1
ATOM 743 C C . THR A 1 95 ? -15.046 -2.901 14.387 1.00 94.62 95 THR A C 1
ATOM 745 O O . THR A 1 95 ? -15.954 -3.046 15.201 1.00 94.62 95 THR A O 1
ATOM 748 N N . ASN A 1 96 ? -15.201 -2.155 13.291 1.00 95.06 96 ASN A N 1
ATOM 749 C CA . ASN A 1 96 ? -16.405 -1.378 12.987 1.00 95.06 96 ASN A CA 1
ATOM 750 C C . ASN A 1 96 ? -17.198 -1.988 11.820 1.00 95.06 96 ASN A C 1
ATOM 752 O O . ASN A 1 96 ? -17.644 -1.277 10.923 1.00 95.06 96 ASN A O 1
ATOM 756 N N . SER A 1 97 ? -17.370 -3.313 11.844 1.00 93.81 97 SER A N 1
ATOM 757 C CA . SER A 1 97 ? -18.150 -4.060 10.846 1.00 93.81 97 SER A CA 1
ATOM 758 C C . SER A 1 97 ? -19.527 -3.430 10.600 1.00 93.81 97 SER A C 1
ATOM 760 O O . SER A 1 97 ? -20.208 -3.009 11.540 1.00 93.81 97 SER A O 1
ATOM 762 N N . GLY A 1 98 ? -19.904 -3.322 9.324 1.00 90.75 98 GLY A N 1
ATOM 763 C CA . GLY A 1 98 ? -21.171 -2.729 8.881 1.00 90.75 98 GLY A CA 1
ATOM 764 C C . GLY A 1 98 ? -21.270 -1.202 8.996 1.00 90.75 98 GLY A C 1
ATOM 765 O O . GLY A 1 98 ? -22.310 -0.640 8.662 1.00 90.75 98 GLY A O 1
ATOM 766 N N . LYS A 1 99 ? -20.219 -0.510 9.454 1.00 95.81 99 LYS A N 1
ATOM 767 C CA . LYS A 1 99 ? -20.194 0.957 9.560 1.00 95.81 99 LYS A CA 1
ATOM 768 C C . LYS A 1 99 ? -19.375 1.590 8.440 1.00 95.81 99 LYS A C 1
ATOM 770 O O . LYS A 1 99 ? -18.667 0.917 7.697 1.00 95.81 99 LYS A O 1
ATOM 775 N N . VAL A 1 100 ? -19.434 2.915 8.371 1.00 97.50 100 VAL A N 1
ATOM 776 C CA . VAL A 1 100 ? -18.530 3.740 7.565 1.00 97.50 100 VAL A CA 1
ATOM 777 C C . VAL A 1 100 ? -17.648 4.546 8.515 1.00 97.50 100 VAL A C 1
ATOM 779 O O . VAL A 1 100 ? -18.154 5.168 9.449 1.00 97.50 100 VAL A O 1
ATOM 782 N N . ILE A 1 101 ? -16.331 4.519 8.303 1.00 97.94 101 ILE A N 1
ATOM 783 C CA . ILE A 1 101 ? -15.360 5.285 9.093 1.00 97.94 101 ILE A CA 1
ATOM 784 C C . ILE A 1 101 ? -14.613 6.297 8.224 1.00 97.94 101 ILE A C 1
ATOM 786 O O . ILE A 1 101 ? -14.436 6.123 7.018 1.00 97.94 101 ILE A O 1
ATOM 790 N N . LYS A 1 102 ? -14.122 7.358 8.865 1.00 97.25 102 LYS A N 1
ATOM 791 C CA . LYS A 1 102 ? -13.345 8.420 8.224 1.00 97.25 102 LYS A CA 1
ATOM 792 C C . LYS A 1 102 ? -11.842 8.186 8.439 1.00 97.25 102 LYS A C 1
ATOM 794 O O . LYS A 1 102 ? -11.408 8.200 9.595 1.00 97.25 102 LYS A O 1
ATOM 799 N N . PRO A 1 103 ? -11.006 8.041 7.391 1.00 94.69 103 PRO A N 1
ATOM 800 C CA . PRO A 1 103 ? -9.559 7.838 7.537 1.00 94.69 103 PRO A CA 1
ATOM 801 C C . PRO A 1 103 ? -8.794 9.145 7.851 1.00 94.69 103 PRO A C 1
ATOM 803 O O . PRO A 1 103 ? -7.749 9.432 7.272 1.00 94.69 103 PRO A O 1
ATOM 806 N N . ILE A 1 104 ? -9.292 9.952 8.796 1.00 94.06 104 ILE A N 1
ATOM 807 C CA . ILE A 1 104 ? -8.768 11.298 9.107 1.00 94.06 104 ILE A CA 1
ATOM 808 C C . ILE A 1 104 ? -7.301 11.249 9.541 1.00 94.06 104 ILE A C 1
ATOM 810 O O . ILE A 1 104 ? -6.511 12.103 9.146 1.00 94.06 104 ILE A O 1
ATOM 814 N N . HIS A 1 105 ? -6.916 10.251 10.340 1.00 93.56 105 HIS A N 1
ATOM 815 C CA . HIS A 1 105 ? -5.528 10.104 10.786 1.00 93.56 105 HIS A CA 1
ATOM 816 C C . HIS A 1 105 ? -4.570 9.883 9.612 1.00 93.56 105 HIS A C 1
ATOM 818 O O . HIS A 1 105 ? -3.501 10.485 9.595 1.00 93.56 105 HIS A O 1
ATOM 824 N N . MET A 1 106 ? -4.975 9.090 8.613 1.00 94.50 106 MET A N 1
ATOM 825 C CA . MET A 1 106 ? -4.185 8.878 7.400 1.00 94.50 106 MET A CA 1
ATOM 826 C C . MET A 1 106 ? -4.034 10.185 6.619 1.00 94.50 106 MET A C 1
ATOM 828 O O . MET A 1 106 ? -2.926 10.585 6.276 1.00 94.50 106 MET A O 1
ATOM 832 N N . LEU A 1 107 ? -5.146 10.901 6.414 1.00 94.00 107 LEU A N 1
ATOM 833 C CA . LEU A 1 107 ? -5.163 12.160 5.665 1.00 94.00 107 LEU A CA 1
ATOM 834 C C . LEU A 1 107 ? -4.290 13.244 6.304 1.00 94.00 107 LEU A C 1
ATOM 836 O O . LEU A 1 107 ? -3.588 13.966 5.602 1.00 94.00 107 LEU A O 1
ATOM 840 N N . ARG A 1 108 ? -4.275 13.335 7.638 1.00 94.38 108 ARG A N 1
ATOM 841 C CA . ARG A 1 108 ? -3.423 14.294 8.362 1.00 94.38 108 ARG A CA 1
ATOM 842 C C . ARG A 1 108 ? -1.928 14.020 8.193 1.00 94.38 108 ARG A C 1
ATOM 844 O O . ARG A 1 108 ? -1.136 14.944 8.338 1.00 94.38 108 ARG A O 1
ATOM 851 N N . GLN A 1 109 ? -1.547 12.777 7.901 1.00 94.75 109 GLN A N 1
ATOM 852 C CA . GLN A 1 109 ? -0.153 12.360 7.722 1.00 94.75 109 GLN A CA 1
ATOM 853 C C . GLN A 1 109 ? 0.243 12.224 6.246 1.00 94.75 109 GLN A C 1
ATOM 855 O O . GLN A 1 109 ? 1.365 11.822 5.951 1.00 94.75 109 GLN A O 1
ATOM 860 N N . LEU A 1 110 ? -0.639 12.590 5.310 1.00 94.00 110 LEU A N 1
ATOM 861 C CA . LEU A 1 110 ? -0.445 12.365 3.877 1.00 94.00 110 LEU A CA 1
ATOM 862 C C . LEU A 1 110 ? 0.865 12.980 3.347 1.00 94.00 110 LEU A C 1
ATOM 864 O O . LEU A 1 110 ? 1.613 12.314 2.638 1.00 94.00 110 LEU A O 1
ATOM 868 N N . LYS A 1 111 ? 1.210 14.192 3.803 1.00 94.06 111 LYS A N 1
ATOM 869 C CA . LYS A 1 111 ? 2.475 14.866 3.453 1.00 94.06 111 LYS A CA 1
ATOM 870 C C . LYS A 1 111 ? 3.731 14.180 3.999 1.00 94.06 111 LYS A C 1
ATOM 872 O O . LYS A 1 111 ? 4.818 14.412 3.480 1.00 94.06 111 LYS A O 1
ATOM 877 N N . LYS A 1 112 ? 3.601 13.368 5.053 1.00 93.62 112 LYS A N 1
ATOM 878 C CA . LYS A 1 112 ? 4.705 12.568 5.605 1.00 93.62 112 LYS A CA 1
ATOM 879 C C . LYS A 1 112 ? 4.875 11.235 4.877 1.00 93.62 112 LYS A C 1
ATOM 881 O O . LYS A 1 112 ? 5.965 10.679 4.899 1.00 93.62 112 LYS A O 1
ATOM 886 N N . ILE A 1 113 ? 3.816 10.747 4.225 1.00 92.62 113 ILE A N 1
ATOM 887 C CA . ILE A 1 113 ? 3.873 9.585 3.329 1.00 92.62 113 ILE A CA 1
ATOM 888 C C . ILE A 1 113 ? 4.592 9.9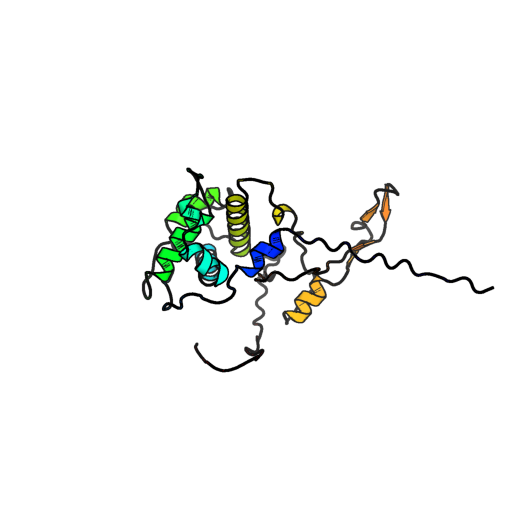80 2.036 1.00 92.62 113 ILE A C 1
ATOM 890 O O . ILE A 1 113 ? 5.545 9.318 1.636 1.00 92.62 113 ILE A O 1
ATOM 894 N N . ALA A 1 114 ? 4.173 11.085 1.416 1.00 91.56 114 ALA A N 1
ATOM 895 C CA . ALA A 1 114 ? 4.905 11.719 0.328 1.00 91.56 114 ALA A CA 1
ATOM 896 C C . ALA A 1 114 ? 4.621 13.224 0.303 1.00 91.56 114 ALA A C 1
ATOM 898 O O . ALA A 1 114 ? 3.475 13.654 0.425 1.00 91.56 114 ALA A O 1
ATOM 899 N N . SER A 1 115 ? 5.662 14.034 0.117 1.00 92.19 115 SER A N 1
ATOM 900 C CA . SER A 1 115 ? 5.571 15.497 0.229 1.00 92.19 115 SER A CA 1
ATOM 901 C C . SER A 1 115 ? 4.686 16.161 -0.831 1.00 92.19 115 SER A C 1
ATOM 903 O O . SER A 1 115 ? 4.156 17.241 -0.575 1.00 92.19 115 SER A O 1
ATOM 905 N N . HIS A 1 116 ? 4.526 15.535 -2.002 1.00 90.81 116 HIS A N 1
ATOM 906 C CA . HIS A 1 116 ? 3.733 16.065 -3.114 1.00 90.81 116 HIS A CA 1
ATOM 907 C C . HIS A 1 116 ? 2.233 15.773 -2.991 1.00 90.81 116 HIS A C 1
ATOM 909 O O . HIS A 1 116 ? 1.442 16.453 -3.639 1.00 90.81 116 HIS A O 1
ATOM 915 N N . PHE A 1 117 ? 1.820 14.820 -2.150 1.00 93.25 117 PHE A N 1
ATOM 916 C CA . PHE A 1 117 ? 0.400 14.543 -1.974 1.00 93.25 117 PHE A CA 1
ATOM 917 C C . PHE A 1 117 ? -0.308 15.692 -1.262 1.00 93.25 117 PHE A C 1
ATOM 919 O O . PHE A 1 117 ? 0.121 16.171 -0.203 1.00 93.25 117 PHE A O 1
ATOM 926 N N . THR A 1 118 ? -1.449 16.092 -1.818 1.00 90.75 118 THR A N 1
ATOM 927 C CA . THR A 1 118 ? -2.251 17.193 -1.283 1.00 90.75 118 THR A CA 1
ATOM 928 C C . THR A 1 118 ? -3.650 16.700 -0.909 1.00 90.75 118 THR A C 1
ATOM 930 O O . THR A 1 118 ? -4.362 16.168 -1.759 1.00 90.75 118 THR A O 1
ATOM 933 N N . PRO A 1 119 ? -4.092 16.860 0.356 1.00 89.44 119 PRO A N 1
ATOM 934 C CA . PRO A 1 119 ? -5.456 16.511 0.744 1.00 89.44 119 PRO A CA 1
ATOM 935 C C . PRO A 1 119 ? -6.489 17.239 -0.124 1.00 89.44 119 PRO A C 1
ATOM 937 O O . PRO A 1 119 ? -6.392 18.448 -0.315 1.00 89.44 119 PRO A O 1
ATOM 940 N N . GLY A 1 120 ? -7.479 16.505 -0.632 1.00 87.88 120 GLY A N 1
ATOM 941 C CA . GLY A 1 120 ? -8.501 17.037 -1.539 1.00 87.88 120 GLY A CA 1
ATOM 942 C C . GLY A 1 120 ? -8.144 16.947 -3.027 1.00 87.88 120 GLY A C 1
ATOM 943 O O . GLY A 1 120 ? -9.037 17.093 -3.863 1.00 87.88 120 GLY A O 1
ATOM 944 N N . CYS A 1 121 ? -6.890 16.649 -3.379 1.00 89.38 121 CYS A N 1
ATOM 945 C CA . CYS A 1 121 ? -6.491 16.358 -4.755 1.00 89.38 121 CYS A CA 1
ATOM 946 C C . CYS A 1 121 ? -6.703 14.876 -5.090 1.00 89.38 121 CYS A C 1
ATOM 948 O O . CYS A 1 121 ? -6.599 14.002 -4.226 1.00 89.38 121 CYS A O 1
ATOM 950 N N . GLN A 1 122 ? -7.018 14.598 -6.355 1.00 90.19 122 GLN A N 1
ATOM 951 C CA . GLN A 1 122 ? -7.024 13.236 -6.880 1.00 90.19 122 GLN A CA 1
ATOM 952 C C . GLN A 1 122 ? -5.586 12.825 -7.212 1.00 90.19 122 GLN A C 1
ATOM 954 O O . GLN A 1 122 ? -4.879 13.579 -7.870 1.00 90.19 122 GLN A O 1
ATOM 959 N N . GLU A 1 123 ? -5.186 11.628 -6.785 1.00 92.06 123 GLU A N 1
ATOM 960 C CA . GLU A 1 123 ? -3.824 11.100 -6.944 1.00 92.06 123 GLU A CA 1
ATOM 961 C C . GLU A 1 123 ? -3.851 9.697 -7.581 1.00 92.06 123 GLU A C 1
ATOM 963 O O . GLU A 1 123 ? -4.902 9.044 -7.647 1.00 92.06 123 GLU A O 1
ATOM 968 N N . ASP A 1 124 ? -2.693 9.201 -8.027 1.00 90.62 124 ASP A N 1
ATOM 969 C CA . ASP A 1 124 ? -2.536 7.819 -8.492 1.00 90.62 124 ASP A CA 1
ATOM 970 C C . ASP A 1 124 ? -2.501 6.845 -7.293 1.00 90.62 124 ASP A C 1
ATOM 972 O O . ASP A 1 124 ? -1.639 6.917 -6.413 1.00 90.62 124 ASP A O 1
ATOM 976 N N . ALA A 1 125 ? -3.436 5.888 -7.259 1.00 90.75 125 ALA A N 1
ATOM 977 C CA . ALA A 1 125 ? -3.519 4.877 -6.204 1.00 90.75 125 ALA A CA 1
ATOM 978 C C . ALA A 1 125 ? -2.266 3.991 -6.125 1.00 90.75 125 ALA A C 1
ATOM 980 O O . ALA A 1 125 ? -1.855 3.599 -5.033 1.00 90.75 125 ALA A O 1
ATOM 981 N N . HIS A 1 126 ? -1.635 3.691 -7.263 1.00 86.94 126 HIS A N 1
ATOM 982 C CA . HIS A 1 126 ? -0.392 2.931 -7.286 1.00 86.94 126 HIS A CA 1
ATOM 983 C C . HIS A 1 126 ? 0.763 3.730 -6.678 1.00 86.94 126 HIS A C 1
ATOM 985 O O . HIS A 1 126 ? 1.598 3.168 -5.966 1.00 86.94 126 HIS A O 1
ATOM 991 N N . GLU A 1 127 ? 0.804 5.040 -6.915 1.00 90.50 127 GLU A N 1
ATOM 992 C CA . GLU A 1 127 ? 1.792 5.911 -6.287 1.00 90.50 127 GLU A CA 1
ATOM 993 C C . GLU A 1 127 ? 1.591 5.964 -4.771 1.00 90.50 127 GLU A C 1
ATOM 995 O O . GLU A 1 127 ? 2.537 5.720 -4.019 1.00 90.50 127 GLU A O 1
ATOM 1000 N N . PHE A 1 128 ? 0.351 6.153 -4.313 1.00 94.81 128 PHE A N 1
ATOM 1001 C CA . PHE A 1 128 ? 0.026 6.117 -2.887 1.00 94.81 128 PHE A CA 1
ATOM 1002 C C . PHE A 1 128 ? 0.378 4.771 -2.234 1.00 94.81 128 PHE A C 1
ATOM 1004 O O . PHE A 1 128 ? 0.962 4.746 -1.146 1.00 94.81 128 PHE A O 1
ATOM 1011 N N . LEU A 1 129 ? 0.090 3.649 -2.904 1.00 93.62 129 LEU A N 1
ATOM 1012 C CA . LEU A 1 129 ? 0.481 2.314 -2.449 1.00 93.62 129 LEU A CA 1
ATOM 1013 C C . LEU A 1 129 ? 2.001 2.186 -2.319 1.00 93.62 129 LEU A C 1
ATOM 1015 O O . LEU A 1 129 ? 2.486 1.717 -1.291 1.00 93.62 129 LEU A O 1
ATOM 1019 N N . ARG A 1 130 ? 2.758 2.624 -3.331 1.00 90.31 130 ARG A N 1
ATOM 1020 C CA . ARG A 1 130 ? 4.224 2.555 -3.323 1.00 90.31 130 ARG A CA 1
ATOM 1021 C C . ARG A 1 130 ? 4.809 3.316 -2.136 1.00 90.31 130 ARG A C 1
ATOM 1023 O O . ARG A 1 130 ? 5.590 2.734 -1.386 1.00 90.31 130 ARG A O 1
ATOM 1030 N N . TYR A 1 131 ? 4.408 4.572 -1.939 1.00 94.12 131 TYR A N 1
ATOM 1031 C CA . TYR A 1 131 ? 4.900 5.385 -0.823 1.00 94.12 131 TYR A CA 1
ATOM 1032 C C . TYR A 1 131 ? 4.473 4.828 0.537 1.00 94.12 131 TYR A C 1
ATOM 1034 O O . TYR A 1 131 ? 5.255 4.837 1.485 1.00 94.12 131 TYR A O 1
ATOM 1042 N N . THR A 1 132 ? 3.267 4.262 0.629 1.00 94.75 132 THR A N 1
ATOM 1043 C CA . THR A 1 132 ? 2.796 3.565 1.833 1.00 94.75 132 THR A CA 1
ATOM 1044 C C . THR A 1 132 ? 3.684 2.365 2.172 1.00 94.75 132 THR A C 1
ATOM 1046 O O . THR A 1 132 ? 4.132 2.235 3.312 1.00 94.75 132 THR A O 1
ATOM 1049 N N . MET A 1 133 ? 3.981 1.506 1.193 1.00 90.81 133 MET A N 1
ATOM 1050 C CA . MET A 1 133 ? 4.847 0.337 1.382 1.00 90.81 133 MET A CA 1
ATOM 1051 C C . MET A 1 133 ? 6.284 0.742 1.735 1.00 90.81 133 MET A C 1
ATOM 1053 O O . MET A 1 133 ? 6.874 0.160 2.643 1.00 90.81 133 MET A O 1
ATOM 1057 N N . GLU A 1 134 ? 6.831 1.769 1.080 1.00 89.00 134 GLU A N 1
ATOM 1058 C CA . GLU A 1 134 ? 8.168 2.297 1.371 1.00 89.00 134 GLU A CA 1
ATOM 1059 C C . GLU A 1 134 ? 8.267 2.878 2.789 1.00 89.00 134 GLU A C 1
ATOM 1061 O O . GLU A 1 134 ? 9.225 2.598 3.517 1.00 89.00 134 GLU A O 1
ATOM 1066 N N . ALA A 1 135 ? 7.250 3.622 3.227 1.00 91.50 135 ALA A N 1
ATOM 1067 C CA . ALA A 1 135 ? 7.193 4.162 4.579 1.00 91.50 135 ALA A CA 1
ATOM 1068 C C . ALA A 1 135 ? 7.045 3.051 5.639 1.00 91.50 135 ALA A C 1
ATOM 1070 O O . ALA A 1 135 ? 7.680 3.123 6.693 1.00 91.50 135 ALA A O 1
ATOM 1071 N N . MET A 1 136 ? 6.273 1.989 5.363 1.00 91.88 136 MET A N 1
ATOM 1072 C CA . MET A 1 136 ? 6.206 0.807 6.239 1.00 91.88 136 MET A CA 1
ATOM 1073 C C . MET A 1 136 ? 7.548 0.073 6.314 1.00 91.88 136 MET A C 1
ATOM 1075 O O . MET A 1 136 ? 7.999 -0.256 7.409 1.00 91.88 136 MET A O 1
ATOM 1079 N N . GLN A 1 137 ? 8.221 -0.134 5.178 1.00 86.94 137 GLN A N 1
ATOM 1080 C CA . GLN A 1 137 ? 9.532 -0.784 5.146 1.00 86.94 137 GLN A CA 1
ATOM 1081 C C . GLN A 1 137 ? 10.577 0.028 5.926 1.00 86.94 137 GLN A C 1
ATOM 1083 O O . GLN A 1 137 ? 11.327 -0.526 6.730 1.00 86.94 137 GLN A O 1
ATOM 1088 N N . THR A 1 138 ? 10.588 1.351 5.747 1.00 85.62 138 THR A N 1
ATOM 1089 C CA . THR A 1 138 ? 11.472 2.267 6.485 1.00 85.62 138 THR A CA 1
ATOM 1090 C C . THR A 1 138 ? 11.242 2.165 7.996 1.00 85.62 138 THR A C 1
ATOM 1092 O O . THR A 1 138 ? 12.203 2.131 8.769 1.00 85.62 138 THR A O 1
ATOM 1095 N N . ALA A 1 139 ? 9.978 2.058 8.422 1.00 87.19 139 ALA A N 1
ATOM 1096 C CA . ALA A 1 139 ? 9.615 1.881 9.823 1.00 87.19 139 ALA A CA 1
ATOM 1097 C C . ALA A 1 139 ? 10.046 0.517 10.398 1.00 87.19 139 ALA A C 1
ATOM 1099 O O . ALA A 1 139 ? 10.444 0.466 11.560 1.00 87.19 139 ALA A O 1
ATOM 1100 N N . CYS A 1 140 ? 10.051 -0.561 9.602 1.00 82.19 140 CYS A N 1
ATOM 1101 C CA . CYS A 1 140 ? 10.612 -1.857 10.015 1.00 82.19 140 CYS A CA 1
ATOM 1102 C C . CYS A 1 140 ? 12.134 -1.802 10.219 1.00 82.19 140 CYS A C 1
ATOM 1104 O O . CYS A 1 140 ? 12.667 -2.453 11.113 1.00 82.19 140 CYS A O 1
ATOM 1106 N N . MET A 1 141 ? 12.850 -1.056 9.373 1.00 77.25 141 MET A N 1
ATOM 1107 C CA . MET A 1 141 ? 14.315 -1.122 9.293 1.00 77.25 141 MET A CA 1
ATOM 1108 C C . MET A 1 141 ? 15.046 -0.080 10.157 1.00 77.25 141 MET A C 1
ATOM 1110 O O . MET A 1 141 ? 16.271 0.031 10.061 1.00 77.25 141 MET A O 1
ATOM 1114 N N . ASN A 1 142 ? 14.329 0.670 11.007 1.00 65.62 142 ASN A N 1
ATOM 1115 C CA . ASN A 1 142 ? 14.864 1.792 11.796 1.00 65.62 142 ASN A CA 1
ATOM 1116 C C . ASN A 1 142 ? 15.659 2.807 10.943 1.00 65.62 142 ASN A C 1
ATOM 1118 O O . ASN A 1 142 ? 16.658 3.355 11.400 1.00 65.62 142 ASN A O 1
ATOM 1122 N N . GLY A 1 143 ? 15.245 3.044 9.692 1.00 55.12 143 GLY A N 1
ATOM 1123 C CA . GLY A 1 143 ? 15.909 4.005 8.801 1.00 55.12 143 GLY A CA 1
ATOM 1124 C C . GLY A 1 143 ? 17.171 3.507 8.082 1.00 55.12 143 GLY A C 1
ATOM 1125 O O . GLY A 1 143 ? 17.875 4.324 7.492 1.00 55.12 143 GLY A O 1
ATOM 1126 N N . ARG A 1 144 ? 17.471 2.198 8.084 1.00 53.25 144 ARG A N 1
ATOM 1127 C CA . ARG A 1 144 ? 18.461 1.624 7.150 1.00 53.25 144 ARG A CA 1
ATOM 1128 C C . ARG A 1 144 ? 17.933 1.695 5.709 1.00 53.25 144 ARG A C 1
ATOM 1130 O O . ARG A 1 144 ? 16.730 1.568 5.490 1.00 53.25 144 ARG A O 1
ATOM 1137 N N . ASP A 1 145 ? 18.827 1.959 4.755 1.00 50.59 145 ASP A N 1
ATOM 1138 C CA . ASP A 1 145 ? 18.481 2.345 3.379 1.00 50.59 145 ASP A CA 1
ATOM 1139 C C . ASP A 1 145 ? 17.600 1.293 2.673 1.00 50.59 145 ASP A C 1
ATOM 1141 O O . ASP A 1 145 ? 17.833 0.087 2.766 1.00 50.59 145 ASP A O 1
ATOM 1145 N N . THR A 1 146 ? 16.546 1.753 1.996 1.00 49.94 146 THR A N 1
ATOM 1146 C CA . THR A 1 146 ? 15.477 0.906 1.451 1.00 49.94 146 THR A CA 1
ATOM 1147 C C . THR A 1 146 ? 15.839 0.336 0.076 1.00 49.94 146 THR A C 1
ATOM 1149 O O . THR A 1 146 ? 16.089 1.068 -0.882 1.00 49.94 146 THR A O 1
ATOM 1152 N N . LEU A 1 147 ? 15.774 -0.993 -0.074 1.00 51.12 147 LEU A N 1
ATOM 1153 C CA . LEU A 1 147 ? 15.929 -1.675 -1.373 1.00 51.12 147 LEU A CA 1
ATOM 1154 C C . LEU A 1 147 ? 14.824 -1.305 -2.390 1.00 51.12 147 LEU A C 1
ATOM 1156 O O . LEU A 1 147 ? 15.030 -1.433 -3.597 1.00 51.12 147 LEU A O 1
ATOM 1160 N N . LEU A 1 148 ? 13.676 -0.775 -1.940 1.00 50.41 148 LEU A N 1
ATOM 1161 C CA . LEU A 1 148 ? 12.564 -0.369 -2.816 1.00 50.41 148 LEU A CA 1
ATOM 1162 C C . LEU A 1 148 ? 12.875 0.844 -3.711 1.00 50.41 148 LEU A C 1
ATOM 1164 O O . LEU A 1 148 ? 12.212 1.028 -4.738 1.00 50.41 148 LEU A O 1
ATOM 1168 N N . LYS A 1 149 ? 13.907 1.644 -3.396 1.00 45.94 149 LYS A N 1
ATOM 1169 C CA . LYS A 1 149 ? 14.344 2.756 -4.262 1.00 45.94 149 LYS A CA 1
ATOM 1170 C C . LYS A 1 149 ? 14.848 2.279 -5.628 1.00 45.94 149 LYS A C 1
ATOM 1172 O O . LYS A 1 149 ? 14.871 3.066 -6.571 1.00 45.94 149 LYS A O 1
ATOM 1177 N N . LYS A 1 150 ? 15.221 0.999 -5.751 1.00 45.16 150 LYS A N 1
ATOM 1178 C CA . LYS A 1 150 ? 15.828 0.422 -6.957 1.00 45.16 150 LYS A CA 1
ATOM 1179 C C . LYS A 1 150 ? 14.901 -0.462 -7.785 1.00 45.16 150 LYS A C 1
ATOM 1181 O O . LYS A 1 150 ? 15.401 -1.064 -8.724 1.00 45.16 150 LYS A O 1
ATOM 1186 N N . ILE A 1 151 ? 13.594 -0.552 -7.505 1.00 48.88 151 ILE A N 1
ATOM 1187 C CA . ILE A 1 151 ? 12.702 -1.284 -8.422 1.00 48.88 151 ILE A CA 1
ATOM 1188 C C . ILE A 1 151 ? 12.649 -0.498 -9.737 1.00 48.88 151 ILE A C 1
ATOM 1190 O O . ILE A 1 151 ? 12.111 0.618 -9.755 1.00 48.88 151 ILE A O 1
ATOM 1194 N N . PRO A 1 152 ? 13.208 -1.027 -10.838 1.00 49.69 152 PRO A N 1
ATOM 1195 C CA . PRO A 1 152 ? 13.176 -0.314 -12.093 1.00 49.69 152 PRO A CA 1
ATOM 1196 C C . PRO A 1 152 ? 11.719 -0.254 -12.565 1.00 49.69 152 PRO A C 1
ATOM 1198 O O . PRO A 1 152 ? 11.064 -1.279 -12.747 1.00 49.69 152 PRO A O 1
ATOM 1201 N N . ARG A 1 153 ? 11.190 0.966 -12.745 1.00 53.19 153 ARG A N 1
ATOM 1202 C CA . ARG A 1 153 ? 9.895 1.181 -13.406 1.00 53.19 153 ARG A CA 1
ATOM 1203 C C . ARG A 1 153 ? 10.070 0.831 -14.875 1.00 53.19 153 ARG A C 1
ATOM 1205 O O . ARG A 1 153 ? 10.439 1.686 -15.677 1.00 53.19 153 ARG A O 1
ATOM 1212 N N . ILE A 1 154 ? 9.837 -0.426 -15.215 1.00 55.00 154 ILE A N 1
ATOM 1213 C CA . ILE A 1 154 ? 9.857 -0.854 -16.604 1.00 55.00 154 ILE A CA 1
ATOM 1214 C C . ILE A 1 154 ? 8.427 -0.789 -17.108 1.00 55.00 154 ILE A C 1
ATOM 1216 O O . ILE A 1 154 ? 7.482 -1.201 -16.443 1.00 55.00 154 ILE A O 1
ATOM 1220 N N . LYS A 1 155 ? 8.255 -0.125 -18.245 1.00 58.88 155 LYS A N 1
ATOM 1221 C CA . LYS A 1 155 ? 6.960 -0.006 -18.899 1.00 58.88 155 LYS A CA 1
ATOM 1222 C C . LYS A 1 155 ? 6.923 -1.038 -20.008 1.00 58.88 155 LYS A C 1
ATOM 1224 O O . LYS A 1 155 ? 7.810 -1.052 -20.858 1.00 58.88 155 LYS A O 1
ATOM 1229 N N . CYS A 1 156 ? 5.895 -1.876 -20.001 1.00 58.69 156 CYS A N 1
ATOM 1230 C CA . CYS A 1 156 ? 5.583 -2.689 -21.163 1.00 58.69 156 CYS A CA 1
ATOM 1231 C C . CYS A 1 156 ? 5.089 -1.747 -22.274 1.00 58.69 156 CYS A C 1
ATOM 1233 O O . CYS A 1 156 ? 4.191 -0.940 -22.031 1.00 58.69 156 CYS A O 1
ATOM 1235 N N . LYS A 1 157 ? 5.718 -1.797 -23.454 1.00 63.88 157 LYS A N 1
ATOM 1236 C CA . LYS A 1 157 ? 5.328 -0.976 -24.617 1.00 63.88 157 LYS A CA 1
ATOM 1237 C C . LYS A 1 157 ? 4.133 -1.575 -25.365 1.00 63.88 157 LYS A C 1
ATOM 1239 O O . LYS A 1 157 ? 3.435 -0.855 -26.071 1.00 63.88 157 LYS A O 1
ATOM 1244 N N . ASP A 1 158 ? 3.887 -2.867 -25.167 1.00 68.94 158 ASP A N 1
ATOM 1245 C CA . ASP A 1 158 ? 2.883 -3.633 -25.891 1.00 68.94 158 ASP A CA 1
ATOM 1246 C C . ASP A 1 158 ? 1.604 -3.805 -25.065 1.00 68.94 158 ASP A C 1
ATOM 1248 O O . ASP A 1 158 ? 1.628 -3.996 -23.847 1.00 68.94 158 ASP A O 1
ATOM 1252 N N . THR A 1 159 ? 0.452 -3.754 -25.737 1.00 70.88 159 THR A N 1
ATOM 1253 C CA . THR A 1 159 ? -0.838 -3.992 -25.077 1.00 70.88 159 THR A CA 1
ATOM 1254 C C . THR A 1 159 ? -1.135 -5.486 -24.974 1.00 70.88 159 THR A C 1
ATOM 1256 O O . THR A 1 159 ? -0.948 -6.245 -25.925 1.00 70.88 159 THR A O 1
ATOM 1259 N N . SER A 1 160 ? -1.649 -5.899 -23.817 1.00 73.75 160 SER A N 1
ATOM 1260 C CA . SER A 1 160 ? -2.074 -7.270 -23.541 1.00 73.75 160 SER A CA 1
ATOM 1261 C C . SER A 1 160 ? -3.555 -7.317 -23.159 1.00 73.75 160 SER A C 1
ATOM 1263 O O . SER A 1 160 ? -4.098 -6.368 -22.591 1.00 73.75 160 SER A O 1
ATOM 1265 N N . ASP A 1 161 ? -4.203 -8.431 -23.472 1.00 79.38 161 ASP A N 1
ATOM 1266 C CA . ASP A 1 161 ? -5.561 -8.808 -23.079 1.00 79.38 161 ASP A CA 1
ATOM 1267 C C . ASP A 1 161 ? -5.595 -9.786 -21.892 1.00 79.38 161 ASP A C 1
ATOM 1269 O O . ASP A 1 161 ? -6.618 -9.893 -21.219 1.00 79.38 161 ASP A O 1
ATOM 1273 N N . THR A 1 162 ? -4.476 -10.446 -21.579 1.00 79.44 162 THR A N 1
ATOM 1274 C CA . THR A 1 162 ? -4.365 -11.400 -20.465 1.00 79.44 162 THR A CA 1
ATOM 1275 C C . THR A 1 162 ? -3.183 -11.083 -19.546 1.00 79.44 162 THR A C 1
ATOM 1277 O O . THR A 1 162 ? -2.203 -10.448 -19.942 1.00 79.44 162 THR A O 1
ATOM 1280 N N . LEU A 1 163 ? -3.254 -11.530 -18.288 1.00 79.12 163 LEU A N 1
ATOM 1281 C CA . LEU A 1 163 ? -2.152 -11.351 -17.334 1.00 79.12 163 LEU A CA 1
ATOM 1282 C C . LEU A 1 163 ? -0.910 -12.155 -17.728 1.00 79.12 163 LEU A C 1
ATOM 1284 O O . LEU A 1 163 ? 0.196 -11.639 -17.616 1.00 79.12 163 LEU A O 1
ATOM 1288 N N . VAL A 1 164 ? -1.093 -13.378 -18.233 1.00 82.06 164 VAL A N 1
ATOM 1289 C CA . VAL A 1 164 ? 0.011 -14.244 -18.679 1.00 82.06 164 VAL A CA 1
ATOM 1290 C C . VAL A 1 164 ? 0.796 -13.558 -19.792 1.00 82.06 164 VAL A C 1
ATOM 1292 O O . VAL A 1 164 ? 1.989 -13.316 -19.645 1.00 82.06 164 VAL A O 1
ATOM 1295 N N . LYS A 1 165 ? 0.104 -13.107 -20.842 1.00 81.94 165 LYS A N 1
ATOM 1296 C CA . LYS A 1 165 ? 0.731 -12.389 -21.954 1.00 81.94 165 LYS A CA 1
ATOM 1297 C C . LYS A 1 165 ? 1.343 -11.055 -21.522 1.00 81.94 165 LYS A C 1
ATOM 1299 O O . LYS A 1 165 ? 2.374 -10.653 -22.048 1.00 81.94 165 LYS A O 1
ATOM 1304 N N . ALA A 1 166 ? 0.746 -10.369 -20.544 1.00 82.06 166 ALA A N 1
ATOM 1305 C CA . ALA A 1 166 ? 1.329 -9.145 -19.997 1.00 82.06 166 ALA A CA 1
ATOM 1306 C C . ALA A 1 166 ? 2.666 -9.424 -19.291 1.00 82.06 166 ALA A C 1
ATOM 1308 O O . ALA A 1 166 ? 3.609 -8.659 -19.467 1.00 82.06 166 ALA A O 1
ATOM 1309 N N . LEU A 1 167 ? 2.758 -10.518 -18.527 1.00 81.44 167 LEU A N 1
ATOM 1310 C CA . LEU A 1 167 ? 3.997 -10.945 -17.873 1.00 81.44 167 LEU A CA 1
ATOM 1311 C C . LEU A 1 167 ? 5.047 -11.389 -18.895 1.00 81.44 167 LEU A C 1
ATOM 1313 O O . LEU A 1 167 ? 6.187 -10.944 -18.807 1.00 81.44 167 LEU A O 1
ATOM 1317 N N . GLU A 1 168 ? 4.658 -12.173 -19.901 1.00 83.12 168 GLU A N 1
ATOM 1318 C CA . GLU A 1 168 ? 5.548 -12.581 -20.996 1.00 83.12 168 GLU A CA 1
ATOM 1319 C C . GLU A 1 168 ? 6.156 -11.362 -21.699 1.00 83.12 168 GLU A C 1
ATOM 1321 O O . GLU A 1 168 ? 7.377 -11.257 -21.817 1.00 83.12 168 GLU A O 1
ATOM 1326 N N . LEU A 1 169 ? 5.315 -10.398 -22.096 1.00 83.19 169 LEU A N 1
ATOM 1327 C CA . LEU A 1 169 ? 5.751 -9.152 -22.729 1.00 83.19 169 LEU A CA 1
ATOM 1328 C C . LEU A 1 169 ? 6.618 -8.294 -21.800 1.00 83.19 169 LEU A C 1
ATOM 1330 O O . LEU A 1 169 ? 7.519 -7.609 -22.274 1.00 83.19 169 LEU A O 1
ATOM 1334 N N . TYR A 1 170 ? 6.364 -8.322 -20.492 1.00 80.44 170 TYR A N 1
ATOM 1335 C CA . TYR A 1 170 ? 7.164 -7.597 -19.506 1.00 80.44 170 TYR A CA 1
ATOM 1336 C C . TYR A 1 170 ? 8.567 -8.198 -19.330 1.00 80.44 170 TYR A C 1
ATOM 1338 O O . TYR A 1 170 ? 9.532 -7.459 -19.153 1.00 80.44 170 TYR A O 1
ATOM 1346 N N . THR A 1 171 ? 8.690 -9.526 -19.392 1.00 85.38 171 THR A N 1
ATOM 1347 C CA . THR A 1 171 ? 9.976 -10.241 -19.280 1.00 85.38 171 THR A CA 1
ATOM 1348 C C . THR A 1 171 ? 10.729 -10.372 -20.605 1.00 85.38 171 THR A C 1
ATOM 1350 O O . THR A 1 171 ? 11.908 -10.726 -20.618 1.00 85.38 171 THR A O 1
ATOM 1353 N N . LYS A 1 172 ? 10.072 -10.078 -21.734 1.00 84.69 172 LYS A N 1
ATOM 1354 C CA . LYS A 1 172 ? 10.664 -10.183 -23.069 1.00 84.69 172 LYS A CA 1
ATOM 1355 C C . LYS A 1 172 ? 11.874 -9.241 -23.195 1.00 84.69 172 LYS A C 1
ATOM 1357 O O . LYS A 1 172 ? 11.712 -8.035 -23.001 1.00 84.69 172 LYS A O 1
ATOM 1362 N N . PRO A 1 173 ? 13.068 -9.746 -23.561 1.00 85.88 173 PRO A N 1
ATOM 1363 C CA . PRO A 1 173 ? 14.226 -8.890 -23.786 1.00 85.88 173 PRO A CA 1
ATOM 1364 C C . PRO A 1 173 ? 13.978 -7.874 -24.910 1.00 85.88 173 PRO A C 1
ATOM 1366 O O . PRO A 1 173 ? 13.507 -8.232 -25.992 1.00 85.88 173 PRO A O 1
ATOM 1369 N N . GLU A 1 174 ? 14.314 -6.610 -24.661 1.00 85.06 174 GLU A N 1
ATOM 1370 C CA . GLU A 1 174 ? 14.330 -5.541 -25.657 1.00 85.06 174 GLU A CA 1
ATOM 1371 C C . GLU A 1 174 ? 15.753 -5.316 -26.181 1.00 85.06 174 GLU A C 1
ATOM 1373 O O . GLU A 1 174 ? 16.725 -5.328 -25.425 1.00 85.06 174 GLU A O 1
ATOM 1378 N N . ILE A 1 175 ? 15.883 -5.083 -27.488 1.00 88.62 175 ILE A N 1
ATOM 1379 C CA . ILE A 1 175 ? 17.159 -4.692 -28.085 1.00 88.62 175 ILE A CA 1
ATOM 1380 C C . ILE A 1 175 ? 17.313 -3.175 -27.962 1.00 88.62 175 ILE A C 1
ATOM 1382 O O . ILE A 1 175 ? 16.507 -2.400 -28.474 1.00 88.62 175 ILE A O 1
ATOM 1386 N N . LEU A 1 176 ? 18.365 -2.759 -27.271 1.00 87.88 176 LEU A N 1
ATOM 1387 C CA . LEU A 1 176 ? 18.819 -1.385 -27.144 1.00 87.88 176 LEU A CA 1
ATOM 1388 C C . LEU A 1 176 ? 19.737 -1.059 -28.322 1.00 87.88 176 LEU A C 1
ATOM 1390 O O . LEU A 1 176 ? 20.867 -1.538 -28.365 1.00 87.88 176 LEU A O 1
ATOM 1394 N N . SER A 1 177 ? 19.269 -0.247 -29.268 1.00 89.56 177 SER A N 1
ATOM 1395 C CA . SER A 1 177 ? 20.023 0.161 -30.462 1.00 89.56 177 SER A CA 1
ATOM 1396 C C . SER A 1 177 ? 19.804 1.641 -30.801 1.00 89.56 177 SER A C 1
ATOM 1398 O O . SER A 1 177 ? 18.904 2.288 -30.258 1.00 89.56 177 SER A O 1
ATOM 1400 N N . GLY A 1 178 ? 20.616 2.182 -31.717 1.00 89.06 178 GLY A N 1
ATOM 1401 C CA . GLY A 1 178 ? 20.528 3.582 -32.153 1.00 89.06 178 GLY A CA 1
ATOM 1402 C C . GLY A 1 178 ? 20.739 4.560 -30.995 1.00 89.06 178 GLY A C 1
ATOM 1403 O O . GLY A 1 178 ? 21.676 4.412 -30.211 1.00 89.06 178 GLY A O 1
ATOM 1404 N N . ASP A 1 179 ? 19.838 5.530 -30.841 1.00 86.75 179 ASP A N 1
ATOM 1405 C CA . ASP A 1 179 ? 19.925 6.526 -29.765 1.00 86.75 179 ASP A CA 1
ATOM 1406 C C . ASP A 1 179 ? 19.798 5.918 -28.361 1.00 86.75 179 ASP A C 1
ATOM 1408 O O . ASP A 1 179 ? 20.437 6.410 -27.426 1.00 86.75 179 ASP A O 1
ATOM 1412 N N . ASN A 1 180 ? 19.059 4.808 -28.239 1.00 85.81 180 ASN A N 1
ATOM 1413 C CA . ASN A 1 180 ? 18.842 4.055 -26.999 1.00 85.81 180 ASN A CA 1
ATOM 1414 C C . ASN A 1 180 ? 19.894 2.958 -26.755 1.00 85.81 180 ASN A C 1
ATOM 1416 O O . ASN A 1 180 ? 19.725 2.158 -25.837 1.00 85.81 180 ASN A O 1
ATOM 1420 N N . ALA A 1 181 ? 20.951 2.884 -27.573 1.00 88.19 181 ALA A N 1
ATOM 1421 C CA . ALA A 1 181 ? 22.030 1.913 -27.412 1.00 88.19 181 ALA A CA 1
ATOM 1422 C C . ALA A 1 181 ? 22.722 2.033 -26.041 1.00 88.19 181 ALA A C 1
ATOM 1424 O O . ALA A 1 181 ? 22.857 3.121 -25.475 1.00 88.19 181 ALA A O 1
ATOM 1425 N N . TYR A 1 182 ? 23.182 0.897 -25.516 1.00 88.00 182 TYR A N 1
ATOM 1426 C CA . TYR A 1 182 ? 23.836 0.814 -24.214 1.00 88.00 182 TYR A CA 1
ATOM 1427 C C . TYR A 1 182 ? 25.229 1.448 -24.258 1.00 88.00 182 TYR A C 1
ATOM 1429 O O . TYR A 1 182 ? 26.014 1.178 -25.166 1.00 88.00 182 TYR A O 1
ATOM 1437 N N . MET A 1 183 ? 25.556 2.271 -23.261 1.00 90.69 183 MET A N 1
ATOM 1438 C CA . MET A 1 183 ? 26.897 2.832 -23.109 1.00 90.69 183 MET A CA 1
ATOM 1439 C C . MET A 1 183 ? 27.791 1.822 -22.385 1.00 90.69 183 MET A C 1
ATOM 1441 O O . MET A 1 183 ? 27.684 1.651 -21.171 1.00 90.69 183 MET A O 1
ATOM 1445 N N . CYS A 1 184 ? 28.665 1.146 -23.130 1.00 89.38 184 CYS A N 1
ATOM 1446 C CA . CYS A 1 184 ? 29.578 0.162 -22.558 1.00 89.38 184 CYS A CA 1
ATOM 1447 C C . CYS A 1 184 ? 30.683 0.860 -21.757 1.00 89.38 184 CYS A C 1
ATOM 1449 O O . CYS A 1 184 ? 31.433 1.659 -22.313 1.00 89.38 184 CYS A O 1
ATOM 1451 N N . SER A 1 185 ? 30.819 0.533 -20.469 1.00 91.00 185 SER A N 1
ATOM 1452 C CA . SER A 1 185 ? 31.841 1.119 -19.589 1.00 91.00 185 SER A CA 1
ATOM 1453 C C . SER A 1 185 ? 33.269 0.724 -19.971 1.00 91.00 185 SER A C 1
ATOM 1455 O O . SER A 1 185 ? 34.189 1.509 -19.768 1.00 91.00 185 SER A O 1
ATOM 1457 N N . SER A 1 186 ? 33.463 -0.460 -20.557 1.00 90.81 186 SER A N 1
ATOM 1458 C CA . SER A 1 186 ? 34.780 -0.930 -21.007 1.00 90.81 186 SER A CA 1
ATOM 1459 C C . SER A 1 186 ? 35.198 -0.318 -22.345 1.00 90.81 186 SER A C 1
ATOM 1461 O O . SER A 1 186 ? 36.356 0.039 -22.522 1.00 90.81 186 SER A O 1
ATOM 1463 N N . CYS A 1 187 ? 34.264 -0.193 -23.292 1.00 88.56 187 CYS A N 1
ATOM 1464 C CA . CYS A 1 187 ? 34.549 0.325 -24.636 1.00 88.56 187 CYS A CA 1
ATOM 1465 C C . CYS A 1 187 ? 34.382 1.848 -24.740 1.00 88.56 187 CYS A C 1
ATOM 1467 O O . CYS A 1 187 ? 34.785 2.435 -25.738 1.00 88.56 187 CYS A O 1
ATOM 1469 N N . ASN A 1 188 ? 33.739 2.465 -23.744 1.00 89.81 188 ASN A N 1
ATOM 1470 C CA . ASN A 1 188 ? 33.352 3.874 -23.701 1.00 89.81 188 ASN A CA 1
ATOM 1471 C C . ASN A 1 188 ? 32.621 4.364 -24.970 1.00 89.81 188 ASN A C 1
ATOM 1473 O O . ASN A 1 188 ? 32.801 5.496 -25.415 1.00 89.81 188 ASN A O 1
ATOM 1477 N N . MET A 1 189 ? 31.792 3.501 -25.564 1.00 91.38 189 MET A N 1
ATOM 1478 C CA . MET A 1 189 ? 31.000 3.788 -26.762 1.00 91.38 189 MET A CA 1
ATOM 1479 C C . MET A 1 189 ? 29.609 3.152 -26.670 1.00 91.38 189 MET A C 1
ATOM 1481 O O . MET A 1 189 ? 29.403 2.176 -25.939 1.00 91.38 189 MET A O 1
ATOM 1485 N N . LYS A 1 190 ? 28.658 3.696 -27.442 1.00 91.75 190 LYS A N 1
ATOM 1486 C CA . LYS A 1 190 ? 27.313 3.133 -27.592 1.00 91.75 190 LYS A CA 1
ATOM 1487 C C . LYS A 1 190 ? 27.365 1.850 -28.418 1.00 91.75 190 LYS A C 1
ATOM 1489 O O . LYS A 1 190 ? 27.821 1.862 -29.558 1.00 91.75 190 LYS A O 1
ATOM 1494 N N . VAL A 1 191 ? 26.859 0.762 -27.852 1.00 92.00 191 VAL A N 1
ATOM 1495 C CA . VAL A 1 191 ? 26.785 -0.553 -28.493 1.00 92.00 191 VAL A CA 1
ATOM 1496 C C . VAL A 1 191 ? 25.366 -1.097 -28.429 1.00 92.00 191 VAL A C 1
ATOM 1498 O O . VAL A 1 191 ? 24.605 -0.805 -27.502 1.00 92.00 191 VAL A O 1
ATOM 1501 N N . THR A 1 192 ? 25.005 -1.907 -29.422 1.00 92.06 192 THR A N 1
ATOM 1502 C CA . THR A 1 192 ? 23.736 -2.633 -29.380 1.00 92.06 192 THR A CA 1
ATOM 1503 C C . THR A 1 192 ? 23.783 -3.658 -28.252 1.00 92.06 192 THR A C 1
ATOM 1505 O O . THR A 1 192 ? 24.751 -4.407 -28.145 1.00 92.06 192 THR A O 1
ATOM 1508 N N . ALA A 1 193 ? 22.752 -3.696 -27.413 1.00 89.25 193 ALA A N 1
ATOM 1509 C CA . ALA A 1 193 ? 22.677 -4.619 -26.283 1.00 89.25 193 ALA A CA 1
ATOM 1510 C C . ALA A 1 193 ? 21.269 -5.197 -26.133 1.00 89.25 193 ALA A C 1
ATOM 1512 O O . ALA A 1 193 ? 20.293 -4.566 -26.521 1.00 89.25 193 ALA A O 1
ATOM 1513 N N . SER A 1 194 ? 21.158 -6.384 -25.541 1.00 86.69 194 SER A N 1
ATOM 1514 C CA . SER A 1 194 ? 19.871 -6.939 -25.117 1.00 86.69 194 SER A CA 1
ATOM 1515 C C . SER A 1 194 ? 19.645 -6.602 -23.648 1.00 86.69 194 SER A C 1
ATOM 1517 O O . SER A 1 194 ? 20.517 -6.846 -22.814 1.00 86.69 194 SER A O 1
ATOM 1519 N N . LYS A 1 195 ? 18.487 -6.033 -23.323 1.00 84.25 195 LYS A N 1
ATOM 1520 C CA . LYS A 1 195 ? 18.071 -5.734 -21.955 1.00 84.25 195 LYS A CA 1
ATOM 1521 C C . LYS A 1 195 ? 16.790 -6.498 -21.658 1.00 84.25 195 LYS A C 1
ATOM 1523 O O . LYS A 1 195 ? 15.776 -6.277 -22.305 1.00 84.25 195 LYS A O 1
ATOM 1528 N N . GLY A 1 196 ? 16.824 -7.370 -20.660 1.00 80.81 196 GLY A N 1
ATOM 1529 C CA . GLY A 1 196 ? 15.662 -8.139 -20.218 1.00 80.81 196 GLY A CA 1
ATOM 1530 C C . GLY A 1 196 ? 15.479 -8.074 -18.709 1.00 80.81 196 GLY A C 1
ATOM 1531 O O . GLY A 1 196 ? 16.359 -7.609 -17.983 1.00 80.81 196 GLY A O 1
ATOM 1532 N N . LEU A 1 197 ? 14.324 -8.549 -18.252 1.00 82.50 197 LEU A N 1
ATOM 1533 C CA . LEU A 1 197 ? 14.040 -8.801 -16.843 1.00 82.50 197 LEU A CA 1
ATOM 1534 C C . LEU A 1 197 ? 13.621 -10.246 -16.690 1.00 82.50 197 LEU A C 1
ATOM 1536 O O . LEU A 1 197 ? 12.839 -10.758 -17.488 1.00 82.50 197 LEU A O 1
ATOM 1540 N N . SER A 1 198 ? 14.058 -10.847 -15.600 1.00 77.19 198 SER A N 1
ATOM 1541 C CA . SER A 1 198 ? 13.535 -12.108 -15.103 1.00 77.19 198 SER A CA 1
ATOM 1542 C C . SER A 1 198 ? 13.002 -11.910 -13.687 1.00 77.19 198 SER A C 1
ATOM 1544 O O . SER A 1 198 ? 13.426 -11.008 -12.960 1.00 77.19 198 SER A O 1
ATOM 1546 N N . ILE A 1 199 ? 12.042 -12.749 -13.305 1.00 75.88 199 ILE A N 1
ATOM 1547 C CA . ILE A 1 199 ? 11.626 -12.900 -11.913 1.00 75.88 199 ILE A CA 1
ATOM 1548 C C . ILE A 1 199 ? 12.461 -14.050 -11.361 1.00 75.88 199 ILE A C 1
ATOM 1550 O O . ILE A 1 199 ? 12.225 -15.198 -11.720 1.00 75.88 199 ILE A O 1
ATOM 1554 N N . ASP A 1 200 ? 13.464 -13.720 -10.555 1.00 75.00 200 ASP A N 1
ATOM 1555 C CA . ASP A 1 200 ? 14.357 -14.707 -9.940 1.00 75.00 200 ASP A CA 1
ATOM 1556 C C . ASP A 1 200 ? 13.625 -15.532 -8.868 1.00 75.00 200 ASP A C 1
ATOM 1558 O O . ASP A 1 200 ? 13.671 -16.758 -8.857 1.00 75.00 200 ASP A O 1
ATOM 1562 N N . SER A 1 201 ? 12.841 -14.853 -8.029 1.00 74.38 201 SER A N 1
ATOM 1563 C CA . SER A 1 201 ? 11.939 -15.469 -7.059 1.00 74.38 201 SER A CA 1
ATOM 1564 C C . SER A 1 201 ? 10.659 -14.645 -6.910 1.00 74.38 201 SER A C 1
ATOM 1566 O O . SER A 1 201 ? 10.651 -13.419 -7.066 1.00 74.38 201 SER A O 1
ATOM 1568 N N . ALA A 1 202 ? 9.542 -15.326 -6.653 1.00 72.25 202 ALA A N 1
ATOM 1569 C CA . ALA A 1 202 ? 8.253 -14.678 -6.443 1.00 72.25 202 ALA A CA 1
ATOM 1570 C C . ALA A 1 202 ? 8.058 -14.323 -4.963 1.00 72.25 202 ALA A C 1
ATOM 1572 O O . ALA A 1 202 ? 8.351 -15.123 -4.077 1.00 72.25 202 ALA A O 1
ATOM 1573 N N . SER A 1 203 ? 7.509 -13.138 -4.688 1.00 75.56 203 SER A N 1
ATOM 1574 C CA . SER A 1 203 ? 7.106 -12.754 -3.336 1.00 75.56 203 SER A CA 1
ATOM 1575 C C . SER A 1 203 ? 5.850 -13.511 -2.893 1.00 75.56 203 SER A C 1
ATOM 1577 O O . SER A 1 203 ? 4.953 -13.770 -3.694 1.00 75.56 203 SER A O 1
ATOM 1579 N N . ASN A 1 204 ? 5.725 -13.770 -1.587 1.00 76.50 204 ASN A N 1
ATOM 1580 C CA . ASN A 1 204 ? 4.536 -14.411 -1.002 1.00 76.50 204 ASN A CA 1
ATOM 1581 C C . ASN A 1 204 ? 3.227 -13.650 -1.290 1.00 76.50 204 ASN A C 1
ATOM 1583 O O . ASN A 1 204 ? 2.149 -14.238 -1.325 1.00 76.50 204 ASN A O 1
ATOM 1587 N N . ILE A 1 205 ? 3.318 -12.331 -1.489 1.00 78.19 205 ILE A N 1
ATOM 1588 C CA . ILE A 1 205 ? 2.227 -11.484 -1.975 1.00 78.19 205 ILE A CA 1
ATOM 1589 C C . ILE A 1 205 ? 2.741 -10.745 -3.205 1.00 78.19 205 ILE A C 1
ATOM 1591 O O . ILE A 1 205 ? 3.673 -9.944 -3.102 1.00 78.19 205 ILE A O 1
ATOM 1595 N N . LEU A 1 206 ? 2.136 -11.005 -4.360 1.00 77.94 206 LEU A N 1
ATOM 1596 C CA . LEU A 1 206 ? 2.464 -10.335 -5.613 1.00 77.94 206 LEU A CA 1
ATOM 1597 C C . LEU A 1 206 ? 1.467 -9.201 -5.879 1.00 77.94 206 LEU A C 1
ATOM 1599 O O . LEU A 1 206 ? 0.279 -9.442 -6.084 1.00 77.94 206 LEU A O 1
ATOM 1603 N N . THR A 1 207 ? 1.961 -7.963 -5.921 1.00 77.19 207 THR A N 1
ATOM 1604 C CA . THR A 1 207 ? 1.169 -6.791 -6.322 1.00 77.19 207 THR A CA 1
ATOM 1605 C C . THR A 1 207 ? 1.452 -6.461 -7.782 1.00 77.19 207 THR A C 1
ATOM 1607 O O . THR A 1 207 ? 2.563 -6.062 -8.125 1.00 77.19 207 THR A O 1
ATOM 1610 N N . LEU A 1 208 ? 0.437 -6.574 -8.641 1.00 74.12 208 LEU A N 1
ATOM 1611 C CA . LEU A 1 208 ? 0.539 -6.223 -10.058 1.00 74.12 208 LEU A CA 1
ATOM 1612 C C . LEU A 1 208 ? -0.129 -4.874 -10.329 1.00 74.12 208 LEU A C 1
ATOM 1614 O O . LEU A 1 208 ? -1.347 -4.738 -10.223 1.00 74.12 208 LEU A O 1
ATOM 1618 N N . CYS A 1 209 ? 0.665 -3.880 -10.731 1.00 76.69 209 CYS A N 1
ATOM 1619 C CA . CYS A 1 209 ? 0.139 -2.619 -11.242 1.00 76.69 209 CYS A CA 1
ATOM 1620 C C . CYS A 1 209 ? 0.024 -2.676 -12.766 1.00 76.69 209 CYS A C 1
ATOM 1622 O O . CYS A 1 209 ? 1.024 -2.720 -13.480 1.00 76.69 209 CYS A O 1
ATOM 1624 N N . LEU A 1 210 ? -1.204 -2.626 -13.276 1.00 72.69 210 LEU A N 1
ATOM 1625 C CA . LEU A 1 210 ? -1.456 -2.593 -14.712 1.00 72.69 210 LEU A CA 1
ATOM 1626 C C . LEU A 1 210 ? -1.339 -1.152 -15.217 1.00 72.69 210 LEU A C 1
ATOM 1628 O O . LEU A 1 210 ? -2.118 -0.287 -14.814 1.00 72.69 210 LEU A O 1
ATOM 1632 N N . SER A 1 211 ? -0.386 -0.894 -16.116 1.00 66.56 211 SER A N 1
ATOM 1633 C CA . SER A 1 211 ? -0.211 0.423 -16.737 1.00 66.56 211 SER A CA 1
ATOM 1634 C C . SER A 1 211 ? -1.357 0.691 -17.721 1.00 66.56 211 SER A C 1
ATOM 1636 O O . SER A 1 211 ? -1.303 0.324 -18.888 1.00 66.56 211 SER A O 1
ATOM 1638 N N . ARG A 1 212 ? -2.450 1.268 -17.212 1.00 64.31 212 ARG A N 1
ATOM 1639 C CA . ARG A 1 212 ? -3.673 1.578 -17.978 1.00 64.31 212 ARG A CA 1
ATOM 1640 C C . ARG A 1 212 ? -3.764 3.042 -18.417 1.00 64.31 212 ARG A C 1
ATOM 1642 O O . ARG A 1 212 ? -4.771 3.427 -19.009 1.00 64.31 212 ARG A O 1
ATOM 1649 N N . PHE A 1 213 ? -2.744 3.840 -18.112 1.00 52.62 213 PHE A N 1
ATOM 1650 C CA . PHE A 1 213 ? -2.693 5.272 -18.388 1.00 52.62 213 PHE A CA 1
ATOM 1651 C C . PHE A 1 213 ? -1.545 5.573 -19.345 1.00 52.62 213 PHE A C 1
ATOM 1653 O O . PHE A 1 213 ? -0.380 5.334 -19.019 1.00 52.62 213 PHE A O 1
ATOM 1660 N N . ASP A 1 214 ? -1.890 6.099 -20.517 1.00 44.22 214 ASP A N 1
ATOM 1661 C CA . ASP A 1 214 ? -0.923 6.650 -21.454 1.00 44.22 214 ASP A CA 1
ATOM 1662 C C . ASP A 1 214 ? -0.701 8.137 -21.139 1.00 44.22 214 ASP A C 1
ATOM 1664 O O . ASP A 1 214 ? -1.627 8.951 -21.161 1.00 44.22 214 ASP A O 1
ATOM 1668 N N . ILE A 1 215 ? 0.549 8.475 -20.820 1.00 41.44 215 ILE A N 1
ATOM 1669 C CA . ILE A 1 215 ? 0.980 9.826 -20.442 1.00 41.44 215 ILE A CA 1
ATOM 1670 C C . ILE A 1 215 ? 0.905 10.783 -21.645 1.00 41.44 215 ILE A C 1
ATOM 1672 O O . ILE A 1 215 ? 0.765 11.984 -21.445 1.00 41.44 215 ILE A O 1
ATOM 1676 N N . PHE A 1 216 ? 0.956 10.276 -22.883 1.00 38.28 216 PHE A N 1
ATOM 1677 C CA . PHE A 1 216 ? 0.970 11.117 -24.084 1.00 38.28 216 PHE A CA 1
ATOM 1678 C C . PHE A 1 216 ? -0.418 11.545 -24.564 1.00 38.28 216 PHE A C 1
ATOM 1680 O O . PHE A 1 216 ? -0.541 12.592 -25.193 1.00 38.28 216 PHE A O 1
ATOM 1687 N N . THR A 1 217 ? -1.463 10.773 -24.266 1.00 41.50 217 THR A N 1
ATOM 1688 C CA . THR A 1 217 ? -2.819 11.040 -24.779 1.00 41.50 217 THR A CA 1
ATOM 1689 C C . THR A 1 217 ? -3.829 11.396 -23.690 1.00 41.50 217 THR A C 1
ATOM 1691 O O . THR A 1 217 ? -4.947 11.795 -24.010 1.00 41.50 217 THR A O 1
ATOM 1694 N N . GLY A 1 218 ? -3.491 11.213 -22.405 1.00 36.09 218 GLY A N 1
ATOM 1695 C CA . GLY A 1 218 ? -4.488 11.233 -21.325 1.00 36.09 218 GLY A CA 1
ATOM 1696 C C . GLY A 1 218 ? -5.533 10.114 -21.462 1.00 36.09 218 GLY A C 1
ATOM 1697 O O . GLY A 1 218 ? -6.539 10.100 -20.751 1.00 36.09 218 GLY A O 1
ATOM 1698 N N . GLY A 1 219 ? -5.313 9.174 -22.388 1.00 36.47 219 GLY A N 1
ATOM 1699 C CA . GLY A 1 219 ? -6.220 8.088 -22.709 1.00 36.47 219 GLY A CA 1
ATOM 1700 C C . GLY A 1 219 ? -6.199 7.016 -21.626 1.00 36.47 219 GLY A C 1
ATOM 1701 O O . GLY A 1 219 ? -5.152 6.464 -21.276 1.00 36.47 219 GLY A O 1
ATOM 1702 N N . LYS A 1 220 ? -7.381 6.685 -21.104 1.00 42.69 220 LYS A N 1
ATOM 1703 C CA . LYS A 1 220 ? -7.581 5.529 -20.228 1.00 42.69 220 LYS A CA 1
ATOM 1704 C C . LYS A 1 220 ? -7.782 4.286 -21.090 1.00 42.69 220 LYS A C 1
ATOM 1706 O O . LYS A 1 220 ? -8.779 4.193 -21.808 1.00 42.69 220 LYS A O 1
ATOM 1711 N N . VAL A 1 221 ? -6.896 3.296 -20.969 1.00 55.84 221 VAL A N 1
ATOM 1712 C CA . VAL A 1 221 ? -7.073 1.986 -21.612 1.00 55.84 221 VAL A CA 1
ATOM 1713 C C . VAL A 1 221 ? -8.221 1.246 -20.914 1.00 55.84 221 VAL A C 1
ATOM 1715 O O . VAL A 1 221 ? -8.054 0.562 -19.900 1.00 55.84 221 VAL A O 1
ATOM 1718 N N . THR A 1 222 ? -9.425 1.413 -21.453 1.00 46.34 222 THR A N 1
ATOM 1719 C CA . THR A 1 222 ? -10.673 0.791 -20.997 1.00 46.34 222 THR A CA 1
ATOM 1720 C C . THR A 1 222 ? -10.890 -0.541 -21.713 1.00 46.34 222 THR A C 1
ATOM 1722 O O . THR A 1 222 ? -11.822 -0.713 -22.484 1.00 46.34 222 THR A O 1
ATOM 1725 N N . LYS A 1 223 ? -10.019 -1.523 -21.459 1.00 52.12 223 LYS A N 1
ATOM 1726 C CA . LYS A 1 223 ? -10.325 -2.920 -21.802 1.00 52.12 223 LYS A CA 1
ATOM 1727 C C . LYS A 1 223 ? -10.921 -3.612 -20.579 1.00 52.12 223 LYS A C 1
ATOM 1729 O O . LYS A 1 223 ? -10.236 -3.761 -19.558 1.00 52.12 223 LYS A O 1
ATOM 1734 N N . GLN A 1 224 ? -12.201 -3.978 -20.678 1.00 39.19 224 GLN A N 1
ATOM 1735 C CA . GLN A 1 224 ? -12.832 -4.955 -19.794 1.00 39.19 224 GLN A CA 1
ATOM 1736 C C . GLN A 1 224 ? -12.150 -6.293 -20.079 1.00 39.19 224 GLN A C 1
ATOM 1738 O O . GLN A 1 224 ? -12.301 -6.853 -21.158 1.00 39.19 224 GLN A O 1
ATOM 1743 N N . GLY A 1 225 ? -11.310 -6.755 -19.155 1.00 40.19 225 GLY A N 1
ATOM 1744 C CA . GLY A 1 225 ? -10.846 -8.132 -19.212 1.00 40.19 225 GLY A CA 1
ATOM 1745 C C . GLY A 1 225 ? -12.004 -9.013 -18.774 1.00 40.19 225 GLY A C 1
ATOM 1746 O O . GLY A 1 225 ? -12.442 -8.893 -17.630 1.00 40.19 225 GLY A O 1
ATOM 1747 N N . GLU A 1 226 ? -12.487 -9.889 -19.650 1.00 36.03 226 GLU A N 1
ATOM 1748 C CA . GLU A 1 226 ? -13.257 -11.064 -19.245 1.00 36.03 226 GLU A CA 1
ATOM 1749 C C . GLU A 1 226 ? -12.308 -12.003 -18.488 1.00 36.03 226 GLU A C 1
ATOM 1751 O O . GLU A 1 226 ? -11.757 -12.970 -19.010 1.00 36.03 226 GLU A O 1
ATOM 1756 N N . GLY A 1 227 ? -12.031 -11.650 -17.234 1.00 33.75 227 GLY A N 1
ATOM 1757 C CA . GLY A 1 227 ? -11.335 -12.511 -16.298 1.00 33.75 227 GLY A CA 1
ATOM 1758 C C . GLY A 1 227 ? -12.284 -13.628 -15.907 1.00 33.75 227 GLY A C 1
ATOM 1759 O O . GLY A 1 227 ? -13.124 -13.444 -15.029 1.00 33.75 227 GLY A O 1
ATOM 1760 N N . ASN A 1 228 ? -12.156 -14.773 -16.573 1.00 29.52 228 ASN A N 1
ATOM 1761 C CA . ASN A 1 228 ? -12.810 -16.010 -16.182 1.00 29.52 228 ASN A CA 1
ATOM 1762 C C . ASN A 1 228 ? -12.364 -16.337 -14.743 1.00 29.52 228 ASN A C 1
ATOM 1764 O O . ASN A 1 228 ? -11.252 -16.813 -14.505 1.00 29.52 228 ASN A O 1
ATOM 1768 N N . GLN A 1 22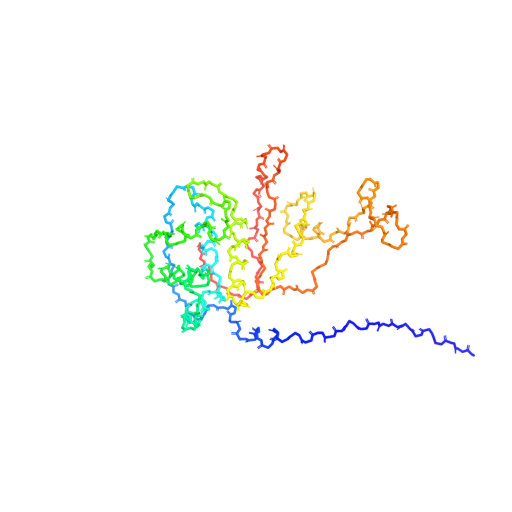9 ? -13.195 -15.991 -13.758 1.00 37.69 229 GLN A N 1
ATOM 1769 C CA . GLN A 1 229 ? -12.990 -16.374 -12.369 1.00 37.69 229 GLN A CA 1
ATOM 1770 C C . GLN A 1 229 ? -13.082 -17.898 -12.291 1.00 37.69 229 GLN A C 1
ATOM 1772 O O . GLN A 1 229 ? -14.188 -18.431 -12.283 1.00 37.69 229 GLN A O 1
ATOM 1777 N N . ARG A 1 230 ? -11.929 -18.580 -12.278 1.00 29.69 230 ARG A N 1
ATOM 1778 C CA . ARG A 1 230 ? -11.653 -19.896 -11.663 1.00 29.69 230 ARG A CA 1
ATOM 1779 C C . ARG A 1 230 ? -10.327 -20.442 -12.203 1.00 29.69 230 ARG A C 1
ATOM 1781 O O . ARG A 1 230 ? -10.298 -21.075 -13.251 1.00 29.69 230 ARG A O 1
ATOM 1788 N N . GLN A 1 231 ? -9.250 -20.308 -11.434 1.00 32.62 231 GLN A N 1
ATOM 1789 C CA . GLN A 1 231 ? -8.303 -21.417 -11.325 1.00 32.62 231 GLN A CA 1
ATOM 1790 C C . GLN A 1 231 ? -8.594 -22.104 -9.994 1.00 32.62 231 GLN A C 1
ATOM 1792 O O . GLN A 1 231 ? -8.289 -21.597 -8.920 1.00 32.62 231 GLN A O 1
ATOM 1797 N N . ASN A 1 232 ? -9.319 -23.215 -10.101 1.00 26.50 232 ASN A N 1
ATOM 1798 C CA . ASN A 1 232 ? -9.613 -24.130 -9.011 1.00 26.50 232 ASN A CA 1
ATOM 1799 C C . ASN A 1 232 ? -8.329 -24.902 -8.680 1.00 26.50 232 ASN A C 1
ATOM 1801 O O . ASN A 1 232 ? -7.859 -25.684 -9.502 1.00 26.50 232 ASN A O 1
ATOM 1805 N N . MET A 1 233 ? -7.840 -24.768 -7.454 1.00 28.89 233 MET A N 1
ATOM 1806 C CA . MET A 1 233 ? -7.289 -25.906 -6.727 1.00 28.89 233 MET A CA 1
ATOM 1807 C C . MET A 1 233 ? -8.030 -25.960 -5.389 1.00 28.89 233 MET A C 1
ATOM 1809 O O . MET A 1 233 ? -7.833 -25.101 -4.541 1.00 28.89 233 MET A O 1
ATOM 1813 N N . GLY A 1 234 ? -8.928 -26.940 -5.250 1.00 26.66 234 GLY A N 1
ATOM 1814 C CA . GLY A 1 234 ? -9.482 -27.362 -3.960 1.00 26.66 234 GLY A CA 1
ATOM 1815 C C . GLY A 1 234 ? -10.627 -26.530 -3.372 1.00 26.66 234 GLY A C 1
ATOM 1816 O O . GLY A 1 234 ? -10.409 -25.665 -2.543 1.00 26.66 234 GLY A O 1
ATOM 1817 N N . GLU A 1 235 ? -11.846 -26.910 -3.763 1.00 28.88 235 GLU A N 1
ATOM 1818 C CA . GLU A 1 235 ? -13.093 -26.929 -2.974 1.00 28.88 235 GLU A CA 1
ATOM 1819 C C . GLU A 1 235 ? -13.703 -25.637 -2.381 1.00 28.88 235 GLU A C 1
ATOM 1821 O O . GLU A 1 235 ? -13.250 -25.067 -1.400 1.00 28.88 235 GLU A O 1
ATOM 1826 N N . LYS A 1 236 ? -14.871 -25.301 -2.965 1.00 29.11 236 LYS A N 1
ATOM 1827 C CA . LYS A 1 236 ? -16.102 -24.726 -2.374 1.00 29.11 236 LYS A CA 1
ATOM 1828 C C . LYS A 1 236 ? -15.869 -23.674 -1.276 1.00 29.11 236 LYS A C 1
ATOM 1830 O O . LYS A 1 236 ? -15.587 -23.994 -0.131 1.00 29.11 236 LYS A O 1
ATOM 1835 N N . THR A 1 237 ? -16.178 -22.404 -1.534 1.00 24.08 237 THR A N 1
ATOM 1836 C CA . THR A 1 237 ? -17.518 -21.854 -1.242 1.00 24.08 237 THR A CA 1
ATOM 1837 C C . THR A 1 237 ? -17.722 -20.536 -2.003 1.00 24.08 237 THR A C 1
ATOM 1839 O O . THR A 1 237 ? -16.853 -19.671 -2.011 1.00 24.08 237 THR A O 1
ATOM 1842 N N . ARG A 1 238 ? -18.881 -20.403 -2.663 1.00 25.30 238 ARG A N 1
ATOM 1843 C CA . ARG A 1 238 ? -19.374 -19.179 -3.320 1.00 25.30 238 ARG A CA 1
ATOM 1844 C C . ARG A 1 238 ? -19.577 -18.073 -2.290 1.00 25.30 238 ARG A C 1
ATOM 1846 O O . ARG A 1 238 ? -20.349 -18.330 -1.377 1.00 25.30 238 ARG A O 1
ATOM 1853 N N . LEU A 1 239 ? -19.085 -16.860 -2.526 1.00 23.61 239 LEU A N 1
ATOM 1854 C CA . LEU A 1 239 ? -19.750 -15.622 -2.100 1.00 23.61 239 LEU A CA 1
ATOM 1855 C C . LEU A 1 239 ? -19.410 -14.486 -3.079 1.00 23.61 239 LEU A C 1
ATOM 1857 O O . LEU A 1 239 ? -18.333 -14.480 -3.672 1.00 23.61 239 LEU A O 1
ATOM 1861 N N . TRP A 1 240 ? -20.414 -13.633 -3.277 1.00 34.41 240 TRP A N 1
ATOM 1862 C CA . TRP A 1 240 ? -20.495 -12.483 -4.177 1.00 34.41 240 TRP A CA 1
ATOM 1863 C C . TRP A 1 240 ? -19.523 -11.364 -3.809 1.00 34.41 240 TRP A C 1
ATOM 1865 O O . TRP A 1 240 ? -19.257 -11.208 -2.595 1.00 34.41 240 TRP A O 1
#

pLDDT: mean 74.85, std 23.56, range [23.61, 98.06]

Radius of gyration: 22.6 Å; chains: 1; bounding box: 65×56×54 Å